Protein AF-A0A7J8PNV1-F1 (afdb_monomer)

Radius of gyration: 18.22 Å; Cα contacts (8 Å, |Δi|>4): 385; chains: 1; bounding box: 38×40×56 Å

Nearest PDB structures (foldseek):
  8ben-assembly4_D  TM=5.265E-01  e=6.491E-04  Mus musculus
  8fo9-assembly1_E  TM=7.039E-01  e=1.426E-02  Homo sapiens
  4fcg-assembly1_A  TM=4.881E-01  e=1.005E-02  Xanthomonas euvesicatoria pv. vesicatoria str. 85-10
  5zsu-assembly1_F  TM=4.338E-01  e=3.042E-02  Homo sapiens
  5hz0-assembly1_B  TM=3.633E-01  e=7.960E-03  Arabidopsis thaliana

pLDDT: mean 75.68, std 13.4, range [32.94, 93.12]

Secondary structure (DSSP, 8-state):
--TTEEHHHHHHHHHHTTTTTT--SHHHHHHHHHHHHHHHHHTTSEEE-SSTTEEEE-HHHHHHHHHHHHHHH-EEE-SSS-HHHHHH-HHHHHH-SEEE-TT--GGGTT-GGGTTGGG----EEE-TT---SEE-GGGGG-TT--EEE-TT-TT--EE-TTTTTT-TT--EEEETTT---TT---TT-TT----S--HHHHTT-TT--EEEES--S--

Organism: Gossypium raimondii (NCBI:txid29730)

Solvent-accessible surface area (backbone atoms only — not comparable to full-atom values): 11995 Å² total; per-residue (Å²): 133,65,84,56,37,51,57,68,61,59,59,68,49,25,72,84,70,59,54,67,79,91,54,92,43,71,67,58,47,50,53,51,50,54,50,50,54,49,55,34,35,76,67,67,55,28,42,82,28,98,46,91,63,21,28,29,64,47,70,73,48,48,52,51,52,47,57,53,37,37,75,76,55,31,44,45,67,60,75,90,56,63,64,59,64,62,69,67,36,64,71,60,37,46,58,18,36,34,43,37,44,55,68,34,77,58,85,68,71,70,45,80,91,58,73,62,50,66,65,33,46,34,29,32,42,33,35,31,47,12,67,33,44,60,55,61,67,63,62,29,43,30,58,52,23,28,34,42,33,38,31,46,12,67,53,36,69,35,40,48,58,61,30,71,37,46,25,58,45,25,30,35,42,35,29,35,60,17,61,84,54,60,72,35,61,63,90,89,50,101,75,64,63,66,56,19,30,50,75,71,38,56,70,64,28,82,48,52,77,44,80,43,66,38,86,71,90,79,122

InterPro domains:
  IPR001611 Leucine-rich repeat [PF13855] (121-177)
  IPR032675 Leucine-rich repeat domain superfamily [G3DSA:3.80.10.10] (51-219)
  IPR050905 Plant disease resistance NBS-LRR [PTHR33463] (10-213)

Sequence (219 aa):
MGHNAATEDLLKYRRCLGLFRGLDTIEKVRRRVLTLVSELKDSSLLLSGSCPERFDMHDVVCEVAIAITFRDRGWLASGKEDVSEVWSDKDRMRTCSLVSLQNTKVSELLDERYSDVRRVNLEILDLRKSTIRVLPKEIGQLRRLKLLDLSGCFNLKVISPNVLSSLSRLEELYLYGCFNRWDWEVEGSENNPRSNASLVELKNLSRLTTLELSNCHKL

Foldseek 3Di:
DDAFDFLVVVLQCCVLVVNPPPDPDSVVVSVVSLVVQVVCVVVVQWAQHPDSRTIHGDPVSVVVVQVVCCVPQLEAEDPPDDLLVCLPPLVSQLRYAEYADEQEACVRNPDVVSVVLLNGQYQEYHHELYCDQEDDLSLLSNQNHAYDAHANNQNHEAYAECSVLSNLNHAEYHAANRDDCAQPWDPPDPVTDRGHYHPVSVVSNPNHDYYHHHPPVDD

Mean predicted aligned error: 10.08 Å

Structure (mmCIF, N/CA/C/O backbone):
data_AF-A0A7J8PNV1-F1
#
_entry.id   AF-A0A7J8PNV1-F1
#
loop_
_atom_site.group_PDB
_atom_site.id
_atom_site.type_symbol
_atom_site.label_atom_id
_atom_site.label_alt_id
_atom_site.label_comp_id
_atom_site.label_asym_id
_atom_site.label_entity_id
_atom_site.label_seq_id
_atom_site.pdbx_PDB_ins_code
_atom_site.Cartn_x
_atom_site.Cartn_y
_atom_site.Cartn_z
_atom_site.occupancy
_atom_site.B_iso_or_equiv
_atom_site.auth_seq_id
_atom_site.auth_comp_id
_atom_site.auth_asym_id
_atom_site.auth_atom_id
_atom_site.pdbx_PDB_model_num
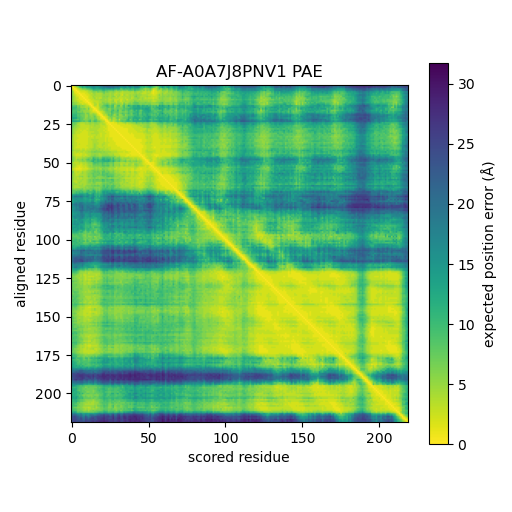ATOM 1 N N . MET A 1 1 ? 10.071 4.039 -7.369 1.00 55.47 1 MET A N 1
ATOM 2 C CA . MET A 1 1 ? 10.469 2.699 -6.879 1.00 55.47 1 MET A CA 1
ATOM 3 C C . MET A 1 1 ? 11.830 2.847 -6.234 1.00 55.47 1 MET A C 1
ATOM 5 O O . MET A 1 1 ? 12.671 3.503 -6.826 1.00 55.47 1 MET A O 1
ATOM 9 N N . GLY A 1 2 ? 12.022 2.340 -5.016 1.00 57.53 2 GLY A N 1
ATOM 10 C CA . GLY A 1 2 ? 13.335 2.376 -4.363 1.00 57.53 2 GLY A CA 1
ATOM 11 C C . GLY A 1 2 ? 14.336 1.392 -4.973 1.00 57.53 2 GLY A C 1
ATOM 12 O O . GLY A 1 2 ? 13.960 0.551 -5.790 1.00 57.53 2 GLY A O 1
ATOM 13 N N . HIS A 1 3 ? 15.589 1.475 -4.518 1.00 64.88 3 HIS A N 1
ATOM 14 C CA . HIS A 1 3 ? 16.615 0.505 -4.883 1.00 64.88 3 HIS A CA 1
ATOM 15 C C . HIS A 1 3 ? 16.203 -0.930 -4.517 1.00 64.88 3 HIS A C 1
ATOM 17 O O . HIS A 1 3 ? 15.612 -1.166 -3.455 1.00 64.88 3 HIS A O 1
ATOM 23 N N . ASN A 1 4 ? 16.565 -1.885 -5.371 1.00 70.88 4 ASN A N 1
ATOM 24 C CA . ASN A 1 4 ? 16.362 -3.320 -5.200 1.00 70.88 4 ASN A CA 1
ATOM 25 C C . ASN A 1 4 ? 14.873 -3.731 -5.095 1.00 70.88 4 ASN A C 1
ATOM 27 O O . ASN A 1 4 ? 14.469 -4.502 -4.208 1.00 70.88 4 ASN A O 1
ATOM 31 N N . ALA A 1 5 ? 14.045 -3.184 -5.990 1.00 76.94 5 ALA A N 1
ATOM 32 C CA . ALA A 1 5 ? 12.608 -3.435 -6.066 1.00 76.94 5 ALA A CA 1
ATOM 33 C C . ALA A 1 5 ? 12.311 -4.902 -6.410 1.00 76.94 5 ALA A C 1
ATOM 35 O O . ALA A 1 5 ? 12.989 -5.507 -7.238 1.00 76.94 5 ALA A O 1
ATOM 36 N N . ALA A 1 6 ? 11.292 -5.485 -5.772 1.00 79.62 6 ALA A N 1
ATOM 37 C CA . ALA A 1 6 ? 10.873 -6.854 -6.052 1.00 79.62 6 ALA A CA 1
ATOM 38 C C . ALA A 1 6 ? 9.890 -6.893 -7.225 1.00 79.62 6 ALA A C 1
ATOM 40 O O . ALA A 1 6 ? 8.947 -6.107 -7.282 1.00 79.62 6 ALA A O 1
ATOM 41 N N . THR A 1 7 ? 10.051 -7.864 -8.120 1.00 78.69 7 THR A N 1
ATOM 42 C CA . THR A 1 7 ? 9.132 -8.072 -9.249 1.00 78.69 7 THR A CA 1
ATOM 43 C C . THR A 1 7 ? 7.703 -8.346 -8.778 1.00 78.69 7 THR A C 1
ATOM 45 O O . THR A 1 7 ? 6.749 -7.868 -9.385 1.00 78.69 7 THR A O 1
ATOM 48 N N . GLU A 1 8 ? 7.537 -9.025 -7.641 1.00 75.94 8 GLU A N 1
ATOM 49 C CA . GLU A 1 8 ? 6.222 -9.250 -7.027 1.00 75.94 8 GLU A CA 1
ATOM 50 C C . GLU A 1 8 ? 5.538 -7.944 -6.580 1.00 75.94 8 GLU A C 1
ATOM 52 O O . GLU A 1 8 ? 4.311 -7.873 -6.593 1.00 75.94 8 GLU A O 1
ATOM 57 N N . ASP A 1 9 ? 6.278 -6.869 -6.273 1.00 75.44 9 ASP A N 1
ATOM 58 C CA . ASP A 1 9 ? 5.648 -5.580 -5.957 1.00 75.44 9 ASP A CA 1
ATOM 59 C C . ASP A 1 9 ? 4.901 -5.004 -7.168 1.00 75.44 9 ASP A C 1
ATOM 61 O O . ASP A 1 9 ? 3.899 -4.313 -6.996 1.00 75.44 9 ASP A O 1
ATOM 65 N N . LEU A 1 10 ? 5.328 -5.320 -8.398 1.00 77.25 10 LEU A N 1
ATOM 66 C CA . LEU A 1 10 ? 4.616 -4.919 -9.617 1.00 77.25 10 LEU A CA 1
ATOM 67 C C . LEU A 1 10 ? 3.240 -5.584 -9.721 1.00 77.25 10 LEU A C 1
ATOM 69 O O . LEU A 1 10 ? 2.321 -5.017 -10.318 1.00 77.25 10 LEU A O 1
ATOM 73 N N . LEU A 1 11 ? 3.071 -6.767 -9.121 1.00 75.75 11 LEU A N 1
ATOM 74 C CA . LEU A 1 11 ? 1.798 -7.482 -9.126 1.00 75.75 11 LEU A CA 1
ATOM 75 C C . LEU A 1 11 ? 0.757 -6.823 -8.225 1.00 75.75 11 LEU A C 1
ATOM 77 O O . LEU A 1 11 ? -0.427 -6.945 -8.527 1.00 75.75 11 LEU A O 1
ATOM 81 N N . LYS A 1 12 ? 1.168 -6.085 -7.189 1.00 74.75 12 LYS A N 1
ATOM 82 C CA . LYS A 1 12 ? 0.250 -5.338 -6.311 1.00 74.75 12 LYS A CA 1
ATOM 83 C C . LYS A 1 12 ? -0.529 -4.286 -7.097 1.00 74.75 12 LYS A C 1
ATOM 85 O O . LYS A 1 12 ? -1.741 -4.162 -7.010 1.00 74.75 12 LYS A O 1
ATOM 90 N N . TYR A 1 13 ? 0.151 -3.570 -7.986 1.00 70.12 13 TYR A N 1
ATOM 91 C CA . TYR A 1 13 ? -0.492 -2.497 -8.746 1.00 70.12 13 TYR A CA 1
ATOM 92 C C . TYR A 1 13 ? -1.299 -2.992 -9.949 1.00 70.12 13 TYR A C 1
ATOM 94 O O . TYR A 1 13 ? -2.014 -2.198 -10.563 1.00 70.12 13 TYR A O 1
ATOM 102 N N . ARG A 1 14 ? -1.223 -4.286 -10.300 1.00 70.00 14 ARG A N 1
ATOM 103 C CA . ARG A 1 14 ? -1.810 -4.835 -11.536 1.00 70.00 14 ARG A CA 1
ATOM 104 C C . ARG A 1 14 ? -3.297 -4.508 -11.677 1.00 70.00 14 ARG A C 1
ATOM 106 O O . ARG A 1 14 ? -3.742 -4.074 -12.736 1.00 70.00 14 ARG A O 1
ATOM 113 N N . ARG A 1 15 ? -4.057 -4.705 -10.595 1.00 66.44 15 ARG A N 1
ATOM 114 C CA . ARG A 1 15 ? -5.520 -4.656 -10.595 1.00 66.44 15 ARG A CA 1
ATOM 115 C C . ARG A 1 15 ? -5.986 -3.211 -10.555 1.00 66.44 15 ARG A C 1
ATOM 117 O O . ARG A 1 15 ? -6.802 -2.809 -11.380 1.00 66.44 15 ARG A O 1
ATOM 124 N N . CYS A 1 16 ? -5.393 -2.421 -9.664 1.00 61.84 16 CYS A N 1
ATOM 125 C CA . CYS A 1 16 ? -5.728 -1.013 -9.508 1.00 61.84 16 CYS A CA 1
ATOM 126 C C . CYS A 1 16 ? -5.313 -0.163 -10.724 1.00 61.84 16 CYS A C 1
ATOM 128 O O . CYS A 1 16 ? -6.051 0.740 -11.101 1.00 61.84 16 CYS A O 1
ATOM 130 N N . LEU A 1 17 ? -4.204 -0.486 -11.404 1.00 65.81 17 LEU A N 1
ATOM 131 C CA . LEU A 1 17 ? -3.773 0.212 -12.628 1.00 65.81 17 LEU A CA 1
ATOM 132 C C . LEU A 1 17 ? -4.403 -0.337 -13.922 1.00 65.81 17 LEU A C 1
ATOM 134 O O . LEU A 1 17 ? -4.140 0.193 -15.010 1.00 65.81 17 LEU A O 1
ATOM 138 N N . GLY A 1 18 ? -5.205 -1.406 -13.828 1.00 65.62 18 GLY A N 1
ATOM 139 C CA . GLY A 1 18 ? -5.793 -2.088 -14.983 1.00 65.62 18 GLY A CA 1
ATOM 140 C C . GLY A 1 18 ? -4.748 -2.650 -15.952 1.00 65.62 18 GLY A C 1
ATOM 141 O O . GLY A 1 18 ? -5.018 -2.763 -17.151 1.00 65.62 18 GLY A O 1
ATOM 142 N N . LEU A 1 19 ? -3.549 -2.949 -15.449 1.00 64.00 19 LEU A N 1
ATOM 143 C CA . LEU A 1 19 ? -2.474 -3.555 -16.222 1.00 64.00 19 LEU A CA 1
ATOM 144 C C . LEU A 1 19 ? -2.839 -5.024 -16.471 1.00 64.00 19 LEU A C 1
ATOM 146 O O . LEU A 1 19 ? -3.356 -5.700 -15.584 1.00 64.00 19 LEU A O 1
ATOM 150 N N . PHE A 1 20 ? -2.561 -5.520 -17.678 1.00 67.69 20 PHE A N 1
ATOM 151 C CA . PHE A 1 20 ? -2.811 -6.913 -18.082 1.00 67.69 20 PHE A CA 1
ATOM 152 C C . PHE A 1 20 ? -4.288 -7.311 -18.275 1.00 67.69 20 PHE A C 1
ATOM 154 O O . PHE A 1 20 ? -4.708 -8.402 -17.882 1.00 67.69 20 PHE A O 1
ATOM 161 N N . ARG A 1 21 ? -5.085 -6.458 -18.940 1.00 67.12 21 ARG A N 1
ATOM 162 C CA . ARG A 1 21 ? -6.435 -6.840 -19.403 1.00 67.12 21 ARG A CA 1
ATOM 163 C C . ARG A 1 21 ? -6.378 -8.134 -20.229 1.00 67.12 21 ARG A C 1
ATOM 165 O O . ARG A 1 21 ? -5.553 -8.254 -21.129 1.00 67.12 21 ARG A O 1
ATOM 172 N N . GLY A 1 22 ? -7.268 -9.081 -19.931 1.00 67.56 22 GLY A N 1
ATOM 173 C CA . GLY A 1 22 ? -7.359 -10.370 -20.630 1.00 67.56 22 GLY A CA 1
ATOM 174 C C . GLY A 1 22 ? -6.540 -11.512 -20.015 1.00 67.56 22 GLY A C 1
ATOM 175 O O . GLY A 1 22 ? -6.651 -12.641 -20.483 1.00 67.56 22 GLY A O 1
ATOM 176 N N . LEU A 1 23 ? -5.761 -11.263 -18.954 1.00 73.81 23 LEU A N 1
ATOM 177 C CA . LEU A 1 23 ? -5.146 -12.331 -18.160 1.00 73.81 23 LEU A CA 1
ATOM 178 C C . LEU A 1 23 ? -6.063 -12.689 -16.980 1.00 73.81 23 LEU A C 1
ATOM 180 O O . LEU A 1 23 ? -6.213 -11.927 -16.031 1.00 73.81 23 LEU A O 1
ATOM 184 N N . ASP A 1 24 ? -6.685 -13.860 -17.066 1.00 69.94 24 ASP A N 1
ATOM 185 C CA . ASP A 1 24 ? -7.690 -14.385 -16.127 1.00 69.94 24 ASP A CA 1
ATOM 186 C C . ASP A 1 24 ? -7.115 -14.928 -14.805 1.00 69.94 24 ASP A C 1
ATOM 188 O O . ASP A 1 24 ? -7.834 -15.066 -13.819 1.00 69.94 24 ASP A O 1
ATOM 192 N N . THR A 1 25 ? -5.819 -15.237 -14.764 1.00 79.88 25 THR A N 1
ATOM 193 C CA . THR A 1 25 ? -5.166 -15.927 -13.643 1.00 79.88 25 THR A CA 1
ATOM 194 C C . THR A 1 25 ? -3.931 -15.175 -13.171 1.00 79.88 25 THR A C 1
ATOM 196 O O . THR A 1 25 ? -3.192 -14.579 -13.959 1.00 79.88 25 THR A O 1
ATOM 199 N N . ILE A 1 26 ? -3.665 -15.232 -11.861 1.00 75.69 26 ILE A N 1
ATOM 200 C CA . ILE A 1 26 ? -2.484 -14.586 -11.276 1.00 75.69 26 ILE A CA 1
ATOM 201 C C . ILE A 1 26 ? -1.175 -15.119 -11.848 1.00 75.69 26 ILE A C 1
ATOM 203 O O . ILE A 1 26 ? -0.256 -14.341 -12.071 1.00 75.69 26 ILE A O 1
ATOM 207 N N . GLU A 1 27 ? -1.130 -16.404 -12.184 1.00 81.31 27 GLU A N 1
ATOM 208 C CA . GLU A 1 27 ? 0.065 -17.035 -12.732 1.00 81.31 27 GLU A CA 1
ATOM 209 C C . GLU A 1 27 ? 0.399 -16.532 -14.143 1.00 81.31 27 GLU A C 1
ATOM 211 O O . GLU A 1 27 ? 1.559 -16.274 -14.461 1.00 81.31 27 GLU A O 1
ATOM 216 N N . LYS A 1 28 ? -0.618 -16.292 -14.984 1.00 82.44 28 LYS A N 1
ATOM 217 C CA . LYS A 1 28 ? -0.406 -15.657 -16.293 1.00 82.44 28 LYS A CA 1
ATOM 218 C C . LYS A 1 28 ? 0.115 -14.228 -16.138 1.00 82.44 28 LYS A C 1
ATOM 220 O O . LYS A 1 28 ? 1.026 -13.842 -16.868 1.00 82.44 28 LYS A O 1
ATOM 225 N N . VAL A 1 29 ? -0.430 -13.461 -15.189 1.00 82.06 29 VAL A N 1
ATOM 226 C CA . VAL A 1 29 ? 0.047 -12.094 -14.919 1.00 82.06 29 VAL A CA 1
ATOM 227 C C . VAL A 1 29 ? 1.488 -12.108 -14.418 1.00 82.06 29 VAL A C 1
ATOM 229 O O . VAL A 1 29 ? 2.311 -11.369 -14.950 1.00 82.06 29 VAL A O 1
ATOM 232 N N . ARG A 1 30 ? 1.815 -12.985 -13.462 1.00 84.62 30 ARG A N 1
ATOM 233 C CA . ARG A 1 30 ? 3.175 -13.154 -12.935 1.00 84.62 30 ARG A CA 1
ATOM 234 C C . ARG A 1 30 ? 4.169 -13.456 -14.045 1.00 84.62 30 ARG A C 1
ATOM 236 O O . ARG A 1 30 ? 5.165 -12.753 -14.172 1.00 84.62 30 ARG A O 1
ATOM 243 N N . ARG A 1 31 ? 3.864 -14.438 -14.898 1.00 85.44 31 ARG A N 1
ATOM 244 C CA . ARG A 1 31 ? 4.723 -14.787 -16.035 1.00 85.44 31 ARG A CA 1
ATOM 245 C C . ARG A 1 31 ? 4.937 -13.597 -16.963 1.00 85.44 31 ARG A C 1
ATOM 247 O O . ARG A 1 31 ? 6.070 -13.320 -17.330 1.00 85.44 31 ARG A O 1
ATOM 254 N N . ARG A 1 32 ? 3.871 -12.859 -17.297 1.00 86.94 32 ARG A N 1
ATOM 255 C CA . ARG A 1 32 ? 3.980 -11.680 -18.167 1.00 86.94 32 ARG A CA 1
ATOM 256 C C . ARG A 1 32 ? 4.831 -10.578 -17.540 1.00 86.94 32 ARG A C 1
ATOM 258 O O . ARG A 1 32 ? 5.636 -9.982 -18.247 1.00 86.94 32 ARG A O 1
ATOM 265 N N . VAL A 1 33 ? 4.669 -10.316 -16.245 1.00 86.88 33 VAL A N 1
ATOM 266 C CA . VAL A 1 33 ? 5.488 -9.339 -15.514 1.00 86.88 33 VAL A CA 1
ATOM 267 C C . VAL A 1 33 ? 6.957 -9.758 -15.506 1.00 86.88 33 VAL A C 1
ATOM 269 O O . VAL A 1 33 ? 7.806 -8.936 -15.830 1.00 86.88 33 VAL A O 1
ATOM 272 N N . LEU A 1 34 ? 7.261 -11.025 -15.207 1.00 86.75 34 LEU A N 1
ATOM 273 C CA . LEU A 1 34 ? 8.634 -11.544 -15.229 1.00 86.75 34 LEU A CA 1
ATOM 274 C C . LEU A 1 34 ? 9.274 -11.399 -16.614 1.00 86.75 34 LEU A C 1
ATOM 276 O O . LEU A 1 34 ? 10.406 -10.934 -16.716 1.00 86.75 34 LEU A O 1
ATOM 280 N N . THR A 1 35 ? 8.534 -11.726 -17.679 1.00 89.12 35 THR A N 1
ATOM 281 C CA . THR A 1 35 ? 8.994 -11.527 -19.059 1.00 89.12 35 THR A CA 1
ATOM 282 C C . THR A 1 35 ? 9.294 -10.056 -19.343 1.00 89.12 35 THR A C 1
ATOM 284 O O . THR A 1 35 ? 10.377 -9.755 -19.825 1.00 89.12 35 THR A O 1
ATOM 287 N N . LEU A 1 36 ? 8.392 -9.134 -18.989 1.00 88.69 36 LEU A N 1
ATOM 288 C CA . LEU A 1 36 ? 8.608 -7.697 -19.201 1.00 88.69 36 LEU A CA 1
ATOM 289 C C . LEU A 1 36 ? 9.816 -7.168 -18.419 1.00 88.69 36 LEU A C 1
ATOM 291 O O . LEU A 1 36 ? 10.579 -6.366 -18.944 1.00 88.69 36 LEU A O 1
ATOM 295 N N . VAL A 1 37 ? 10.016 -7.615 -17.176 1.00 88.31 37 VAL A N 1
ATOM 296 C CA . VAL A 1 37 ? 11.202 -7.238 -16.394 1.00 88.31 37 VAL A CA 1
ATOM 297 C C . VAL A 1 37 ? 12.476 -7.747 -17.069 1.00 88.31 37 VAL A C 1
ATOM 299 O O . VAL A 1 37 ? 13.451 -7.004 -17.120 1.00 88.31 37 VAL A O 1
ATOM 302 N N . SER A 1 38 ? 12.470 -8.966 -17.618 1.00 88.31 38 SER A N 1
ATOM 303 C CA . SER A 1 38 ? 13.603 -9.489 -18.394 1.00 88.31 38 SER A CA 1
ATOM 304 C C . SER A 1 38 ? 13.863 -8.654 -19.647 1.00 88.31 38 SER A C 1
ATOM 306 O O . SER A 1 38 ? 14.979 -8.193 -19.835 1.00 88.31 38 SER A O 1
ATOM 308 N N . GLU A 1 39 ? 12.831 -8.371 -20.447 1.00 91.69 39 GLU A N 1
ATOM 309 C CA . GLU A 1 39 ? 12.946 -7.555 -21.666 1.00 91.69 39 GLU A CA 1
ATOM 310 C C . GLU A 1 39 ? 13.502 -6.150 -21.364 1.00 91.69 39 GLU A C 1
ATOM 312 O O . GLU A 1 39 ? 14.341 -5.627 -22.099 1.00 91.69 39 GLU A O 1
ATOM 317 N N . LEU A 1 40 ? 13.073 -5.535 -20.255 1.00 90.44 40 LEU A N 1
ATOM 318 C CA . LEU A 1 40 ? 13.575 -4.234 -19.811 1.00 90.44 40 LEU A CA 1
ATOM 319 C C . LEU A 1 40 ? 15.024 -4.297 -19.298 1.00 90.44 40 LEU A C 1
ATOM 321 O O . LEU A 1 40 ? 15.767 -3.333 -19.491 1.00 90.44 40 LEU A O 1
ATOM 325 N N . LYS A 1 41 ? 15.432 -5.407 -18.665 1.00 90.19 41 LYS A N 1
ATOM 326 C CA . LYS A 1 41 ? 16.833 -5.662 -18.283 1.00 90.19 41 LYS A CA 1
ATOM 327 C C . LYS A 1 41 ? 17.712 -5.838 -19.523 1.00 90.19 41 LYS A C 1
ATOM 329 O O . LYS A 1 41 ? 18.745 -5.184 -19.625 1.00 90.19 41 LYS A O 1
ATOM 334 N N . ASP A 1 42 ? 17.263 -6.631 -20.494 1.00 91.81 42 ASP A N 1
ATOM 335 C CA . ASP A 1 42 ? 17.966 -6.858 -21.765 1.00 91.81 42 ASP A CA 1
ATOM 336 C C . ASP A 1 42 ? 18.092 -5.558 -22.578 1.00 91.81 42 ASP A C 1
ATOM 338 O O . ASP A 1 42 ? 19.098 -5.315 -23.243 1.00 91.81 42 ASP A O 1
ATOM 342 N N . SER A 1 43 ? 17.104 -4.667 -22.452 1.00 91.88 43 SER A N 1
ATOM 343 C CA . SER A 1 43 ? 17.112 -3.324 -23.049 1.00 91.88 43 SER A CA 1
ATOM 344 C C . SER A 1 43 ? 17.933 -2.293 -22.259 1.00 91.88 43 SER A C 1
ATOM 346 O O . SER A 1 43 ? 17.921 -1.115 -22.609 1.00 91.88 43 SER A O 1
ATOM 348 N N . SER A 1 44 ? 18.620 -2.692 -21.180 1.00 88.88 44 SER A N 1
ATOM 349 C CA . SER A 1 44 ? 19.384 -1.807 -20.279 1.00 88.88 44 SER A CA 1
ATOM 350 C C . SER A 1 44 ? 18.568 -0.671 -19.634 1.00 88.88 44 SER A C 1
ATOM 352 O O . SER A 1 44 ? 19.126 0.319 -19.164 1.00 88.88 44 SER A O 1
ATOM 354 N N . LEU A 1 45 ? 17.238 -0.800 -19.592 1.00 88.44 45 LEU A N 1
ATOM 355 C CA . LEU A 1 45 ? 16.352 0.147 -18.905 1.00 88.44 45 LEU A CA 1
ATOM 356 C C . LEU A 1 45 ? 16.224 -0.189 -17.415 1.00 88.44 45 LEU A C 1
ATOM 358 O O . LEU A 1 45 ? 16.005 0.696 -16.588 1.00 88.44 45 LEU A O 1
ATOM 362 N N . LEU A 1 46 ? 16.384 -1.468 -17.072 1.00 89.12 46 LEU A N 1
ATOM 363 C CA . LEU A 1 46 ? 16.484 -1.949 -15.701 1.00 89.12 46 LEU A CA 1
ATOM 364 C C . LEU A 1 46 ? 17.846 -2.595 -15.458 1.00 89.12 46 LEU A C 1
ATOM 366 O O . LEU A 1 46 ? 18.423 -3.246 -16.323 1.00 89.12 46 LEU A O 1
ATOM 370 N N . LEU A 1 47 ? 18.316 -2.462 -14.229 1.00 86.56 47 LEU A N 1
ATOM 371 C CA . LEU A 1 47 ? 19.484 -3.138 -13.698 1.00 86.56 47 LEU A CA 1
ATOM 372 C C . LEU A 1 47 ? 19.066 -4.418 -12.975 1.00 86.56 47 LEU A C 1
ATOM 374 O O . LEU A 1 47 ? 17.972 -4.520 -12.410 1.00 86.56 47 LEU A O 1
ATOM 378 N N . SER A 1 48 ? 19.960 -5.403 -12.948 1.00 85.25 48 SER A N 1
ATOM 379 C CA . SER A 1 48 ? 19.776 -6.577 -12.094 1.00 85.25 48 SER A CA 1
ATOM 380 C C . SER A 1 48 ? 19.940 -6.190 -10.626 1.00 85.25 48 SER A C 1
ATOM 382 O O . SER A 1 48 ? 20.905 -5.520 -10.270 1.00 85.25 48 SER A O 1
ATOM 384 N N . GLY A 1 49 ? 18.990 -6.607 -9.785 1.00 82.25 49 GLY A N 1
ATOM 385 C CA . GLY A 1 49 ? 19.070 -6.411 -8.340 1.00 82.25 49 GLY A CA 1
ATOM 386 C C . GLY A 1 49 ? 19.926 -7.479 -7.660 1.00 82.25 49 GLY A C 1
ATOM 387 O O . GLY A 1 49 ? 20.611 -8.273 -8.304 1.00 82.25 49 GLY A O 1
ATOM 388 N N . SER A 1 50 ? 19.831 -7.551 -6.331 1.00 81.94 50 SER A N 1
ATOM 389 C CA . SER A 1 50 ? 20.614 -8.501 -5.524 1.00 81.94 50 SER A CA 1
ATOM 390 C C . SER A 1 50 ? 20.271 -9.979 -5.774 1.00 81.94 50 SER A C 1
ATOM 392 O O . SER A 1 50 ? 21.008 -10.860 -5.344 1.00 81.94 50 SER A O 1
ATOM 394 N N . CYS A 1 51 ? 19.125 -10.261 -6.397 1.00 79.50 51 CYS A N 1
ATOM 395 C CA . CYS A 1 51 ? 18.690 -11.593 -6.820 1.00 79.50 51 CYS A CA 1
ATOM 396 C C . CYS A 1 51 ? 17.853 -11.490 -8.114 1.00 79.50 51 CYS A C 1
ATOM 398 O O . CYS A 1 51 ? 17.423 -10.384 -8.463 1.00 79.50 51 CYS A O 1
ATOM 400 N N . PRO A 1 52 ? 17.605 -12.600 -8.836 1.00 75.81 52 PRO A N 1
ATOM 401 C CA . PRO A 1 52 ? 16.940 -12.581 -10.145 1.00 75.81 52 PRO A CA 1
ATOM 402 C C . PRO A 1 52 ? 15.560 -11.906 -10.149 1.00 75.81 52 PRO A C 1
ATOM 404 O O . PRO A 1 52 ? 15.213 -11.197 -11.096 1.00 75.81 52 PRO A O 1
ATOM 407 N N . GLU A 1 53 ? 14.801 -12.066 -9.065 1.00 80.50 53 GLU A N 1
ATOM 408 C CA . GLU A 1 53 ? 13.457 -11.512 -8.877 1.00 80.50 53 GLU A CA 1
ATOM 409 C C . GLU A 1 53 ? 13.467 -10.019 -8.532 1.00 80.50 53 GLU A C 1
ATOM 411 O O . GLU A 1 53 ? 12.402 -9.408 -8.397 1.00 80.50 53 GLU A O 1
ATOM 416 N N . ARG A 1 54 ? 14.647 -9.417 -8.372 1.00 83.06 54 ARG A N 1
ATOM 417 C CA . ARG A 1 54 ? 14.815 -8.007 -8.041 1.00 83.06 54 ARG A CA 1
ATOM 418 C C . ARG A 1 54 ? 15.469 -7.233 -9.171 1.00 83.06 54 ARG A C 1
ATOM 420 O O . ARG A 1 54 ? 16.186 -7.779 -10.019 1.00 83.06 54 ARG A O 1
ATOM 427 N N . PHE A 1 55 ? 15.188 -5.941 -9.192 1.00 86.69 55 PHE A N 1
ATOM 428 C CA . PHE A 1 55 ? 15.738 -5.025 -10.172 1.00 86.69 55 PHE A CA 1
ATOM 429 C C . PHE A 1 55 ? 15.938 -3.635 -9.579 1.00 86.69 55 PHE A C 1
ATOM 431 O O . PHE A 1 55 ? 15.299 -3.246 -8.600 1.00 86.69 55 PHE A O 1
ATOM 438 N N . ASP A 1 56 ? 16.825 -2.896 -10.220 1.00 84.88 56 ASP A N 1
ATOM 439 C CA . ASP A 1 56 ? 17.034 -1.475 -10.009 1.00 84.88 56 ASP A CA 1
ATOM 440 C C . ASP A 1 56 ? 16.641 -0.729 -11.286 1.00 84.88 56 ASP A C 1
ATOM 442 O O . ASP A 1 56 ? 16.615 -1.301 -12.374 1.00 84.88 56 ASP A O 1
ATOM 446 N N . MET A 1 57 ? 16.310 0.548 -11.167 1.00 84.25 57 MET A N 1
ATOM 447 C CA . MET A 1 57 ? 16.119 1.426 -12.317 1.00 84.25 57 MET A CA 1
ATOM 448 C C . MET A 1 57 ? 17.140 2.550 -12.194 1.00 84.25 57 MET A C 1
ATOM 450 O O . MET A 1 57 ? 17.333 3.091 -11.106 1.00 84.25 57 MET A O 1
ATOM 454 N N . HIS A 1 58 ? 17.827 2.865 -13.289 1.00 79.50 58 HIS A N 1
ATOM 455 C CA . HIS A 1 58 ? 18.754 3.993 -13.310 1.00 79.50 58 HIS A CA 1
ATOM 456 C C . HIS A 1 58 ? 18.008 5.293 -13.005 1.00 79.50 58 HIS A C 1
ATOM 458 O O . HIS A 1 58 ? 16.898 5.472 -13.500 1.00 79.50 58 HIS A O 1
ATOM 464 N N . ASP A 1 59 ? 18.641 6.228 -12.293 1.00 76.75 59 ASP A N 1
ATOM 465 C CA . ASP A 1 59 ? 18.053 7.539 -11.981 1.00 76.75 59 ASP A CA 1
ATOM 466 C C . ASP A 1 59 ? 17.484 8.225 -13.234 1.00 76.75 59 ASP A C 1
ATOM 468 O O . ASP A 1 59 ? 16.334 8.649 -13.244 1.00 76.75 59 ASP A O 1
ATOM 472 N N . VAL A 1 60 ? 18.228 8.228 -14.345 1.00 80.00 60 VAL A N 1
ATOM 473 C CA . VAL A 1 60 ? 17.760 8.801 -15.622 1.00 80.00 60 VAL A CA 1
ATOM 474 C C . VAL A 1 60 ? 16.533 8.085 -16.197 1.00 80.00 60 VAL A C 1
ATOM 476 O O . VAL A 1 60 ? 15.654 8.733 -16.759 1.00 80.00 60 VAL A O 1
ATOM 479 N N . VAL A 1 61 ? 16.437 6.761 -16.046 1.00 81.12 61 VAL A N 1
ATOM 480 C CA . VAL A 1 61 ? 15.275 5.988 -16.509 1.00 81.12 61 VAL A CA 1
ATOM 481 C C . VAL A 1 61 ? 14.079 6.223 -15.582 1.00 81.1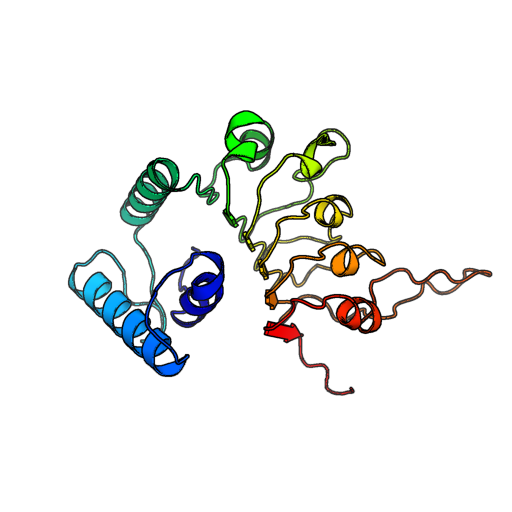2 61 VAL A C 1
ATOM 483 O O . VAL A 1 61 ? 12.957 6.354 -16.069 1.00 81.12 61 VAL A O 1
ATOM 486 N N . CYS A 1 62 ? 14.314 6.355 -14.271 1.00 73.00 62 CYS A N 1
ATOM 487 C CA . CYS A 1 62 ? 13.305 6.749 -13.287 1.00 73.00 62 CYS A CA 1
ATOM 488 C C . CYS A 1 62 ? 12.682 8.100 -13.644 1.00 73.00 62 CYS A C 1
ATOM 490 O O . CYS A 1 62 ? 11.460 8.190 -13.741 1.00 73.00 62 CYS A O 1
ATOM 492 N N . GLU A 1 63 ? 13.504 9.122 -13.892 1.00 68.94 63 GLU A N 1
ATOM 493 C CA . GLU A 1 63 ? 13.033 10.468 -14.241 1.00 68.94 63 GLU A CA 1
ATOM 494 C C . GLU A 1 63 ? 12.196 10.461 -15.527 1.00 68.94 63 GLU A C 1
ATOM 496 O O . GLU A 1 63 ? 11.101 11.024 -15.580 1.00 68.94 63 GLU A O 1
ATOM 501 N N . VAL A 1 64 ? 12.656 9.747 -16.559 1.00 78.12 64 VAL A N 1
ATOM 502 C CA . VAL A 1 64 ? 11.914 9.624 -17.821 1.00 78.12 64 VAL A CA 1
ATOM 503 C C . VAL A 1 64 ? 10.589 8.875 -17.621 1.00 78.12 64 VAL A C 1
ATOM 505 O O . VAL A 1 64 ? 9.56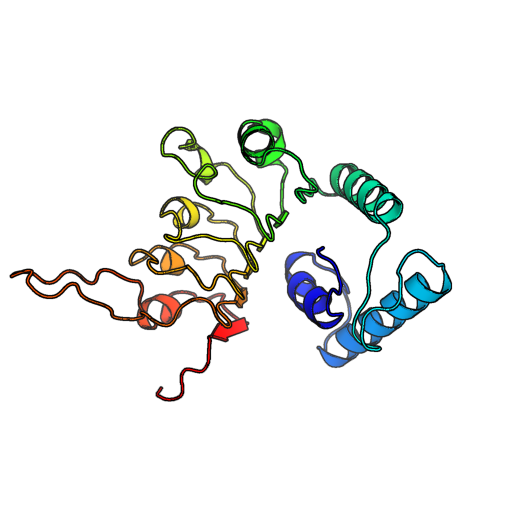0 9.304 -18.145 1.00 78.12 64 VAL A O 1
ATOM 508 N N . ALA A 1 65 ? 10.565 7.794 -16.836 1.00 74.00 65 ALA A N 1
ATOM 509 C CA . ALA A 1 65 ? 9.338 7.057 -16.538 1.00 74.00 65 ALA A CA 1
ATOM 510 C C . ALA A 1 65 ? 8.327 7.904 -15.741 1.00 74.00 65 ALA A C 1
ATOM 512 O O . ALA A 1 65 ? 7.128 7.877 -16.038 1.00 74.00 65 ALA A O 1
ATOM 513 N N . ILE A 1 66 ? 8.794 8.695 -14.769 1.00 66.00 66 ILE A N 1
ATOM 514 C CA . ILE A 1 66 ? 7.962 9.654 -14.028 1.00 66.00 66 ILE A CA 1
ATOM 515 C C . ILE A 1 66 ? 7.376 10.687 -14.996 1.00 66.00 66 ILE A C 1
ATOM 517 O O . ILE A 1 66 ? 6.162 10.880 -15.024 1.00 66.00 66 ILE A O 1
ATOM 521 N N . ALA A 1 67 ? 8.199 11.276 -15.866 1.00 65.50 67 ALA A N 1
ATOM 522 C CA . ALA A 1 67 ? 7.744 12.262 -16.843 1.00 65.50 67 ALA A CA 1
ATOM 523 C C . ALA A 1 67 ? 6.682 11.707 -17.814 1.00 65.50 67 ALA A C 1
ATOM 525 O O . ALA A 1 67 ? 5.701 12.391 -18.115 1.00 65.50 67 ALA A O 1
ATOM 526 N N . ILE A 1 68 ? 6.841 10.466 -18.288 1.00 70.19 68 ILE A N 1
ATOM 527 C CA . ILE A 1 68 ? 5.864 9.800 -19.170 1.00 70.19 68 ILE A CA 1
ATOM 528 C C . ILE A 1 68 ? 4.549 9.550 -18.422 1.00 70.19 68 ILE A C 1
ATOM 530 O O . ILE A 1 68 ? 3.466 9.875 -18.906 1.00 70.19 68 ILE A O 1
ATOM 534 N N . THR A 1 69 ? 4.633 8.998 -17.214 1.00 65.38 69 THR A N 1
ATOM 535 C CA . THR A 1 69 ? 3.449 8.631 -16.424 1.00 65.38 69 THR A CA 1
ATOM 536 C C . THR A 1 69 ? 2.668 9.847 -15.924 1.00 65.38 69 THR A C 1
ATOM 538 O O . THR A 1 69 ? 1.437 9.790 -15.828 1.00 65.38 69 THR A O 1
ATOM 541 N N . PHE A 1 70 ? 3.350 10.969 -15.683 1.00 60.81 70 PHE A N 1
ATOM 542 C CA . PHE A 1 70 ? 2.723 12.247 -15.363 1.00 60.81 70 PHE A CA 1
ATOM 543 C C . PHE A 1 70 ? 1.861 12.769 -16.523 1.00 60.81 70 PHE A C 1
ATOM 545 O O . PHE A 1 70 ? 0.731 13.199 -16.298 1.00 60.81 70 PHE A O 1
ATOM 552 N N . ARG A 1 71 ? 2.356 12.665 -17.765 1.00 61.69 71 ARG A N 1
ATOM 553 C CA . ARG A 1 71 ? 1.647 13.119 -18.975 1.00 61.69 71 ARG A CA 1
ATOM 554 C C . ARG A 1 71 ? 0.402 12.288 -19.290 1.00 61.69 71 ARG A C 1
ATOM 556 O O . ARG A 1 71 ? -0.622 12.860 -19.648 1.00 61.69 71 ARG A O 1
ATOM 563 N N . ASP A 1 72 ? 0.478 10.969 -19.122 1.00 59.03 72 ASP A N 1
ATOM 564 C CA . ASP A 1 72 ? -0.573 10.064 -19.606 1.00 59.03 72 ASP A CA 1
ATOM 565 C C . ASP A 1 72 ? -1.612 9.664 -18.547 1.00 59.03 72 ASP A C 1
ATOM 567 O O . ASP A 1 72 ? -2.722 9.258 -18.899 1.00 59.03 72 ASP A O 1
ATOM 571 N N . ARG A 1 73 ? -1.274 9.705 -17.247 1.00 55.62 73 ARG A N 1
ATOM 572 C CA . ARG A 1 73 ? -2.132 9.134 -16.184 1.00 55.62 73 ARG A CA 1
ATOM 573 C C . ARG A 1 73 ? -2.242 9.958 -14.899 1.00 55.62 73 ARG A C 1
ATOM 575 O O . ARG A 1 73 ? -2.908 9.502 -13.965 1.00 55.62 73 ARG A O 1
ATOM 582 N N . GLY A 1 74 ? -1.605 11.132 -14.830 1.00 57.06 74 GLY A N 1
ATOM 583 C CA . GLY A 1 74 ? -1.559 11.934 -13.603 1.00 57.06 74 GLY A CA 1
ATOM 584 C C . GLY A 1 74 ? -0.891 11.166 -12.460 1.00 57.06 74 GLY A C 1
ATOM 585 O O . GLY A 1 74 ? -1.433 11.063 -11.363 1.00 57.06 74 GLY A O 1
ATOM 586 N N . TRP A 1 75 ? 0.234 10.506 -12.733 1.00 61.00 75 TRP A N 1
ATOM 587 C CA . TRP A 1 75 ? 0.958 9.743 -11.717 1.00 61.00 75 TRP A CA 1
ATOM 588 C C . TRP A 1 75 ? 1.904 10.643 -10.929 1.00 61.00 75 TRP A C 1
ATOM 590 O O . TRP A 1 75 ? 2.679 11.380 -11.528 1.00 61.00 75 TRP A O 1
ATOM 600 N N . LEU A 1 76 ? 1.867 10.560 -9.596 1.00 57.12 76 LEU A N 1
ATOM 601 C CA . LEU A 1 76 ? 2.805 11.260 -8.719 1.00 57.12 76 LEU A CA 1
ATOM 602 C C . LEU A 1 76 ? 3.647 10.237 -7.954 1.00 57.12 76 LEU A C 1
ATOM 604 O O . LEU A 1 76 ? 3.167 9.543 -7.056 1.00 57.12 76 LEU A O 1
ATOM 608 N N . ALA A 1 77 ? 4.924 10.150 -8.301 1.00 53.81 77 ALA A N 1
ATOM 609 C CA . ALA A 1 77 ? 5.923 9.451 -7.509 1.00 53.81 77 ALA A CA 1
ATOM 610 C C . ALA A 1 77 ? 6.922 10.499 -7.018 1.00 53.81 77 ALA A C 1
ATOM 612 O O . ALA A 1 77 ? 7.534 11.176 -7.839 1.00 53.81 77 ALA A O 1
ATOM 613 N N . SER A 1 78 ? 7.075 10.656 -5.701 1.00 53.97 78 SER A N 1
ATOM 614 C CA . SER A 1 78 ? 8.105 11.559 -5.179 1.00 53.97 78 SER A CA 1
ATOM 615 C C . SER A 1 78 ? 9.471 10.898 -5.372 1.00 53.97 78 SER A C 1
ATOM 617 O O . SER A 1 78 ? 9.862 9.986 -4.640 1.00 53.97 78 SER A O 1
ATOM 619 N N . GLY A 1 79 ? 10.182 11.336 -6.408 1.00 46.50 79 GLY A N 1
ATOM 620 C CA . GLY A 1 79 ? 11.635 11.317 -6.444 1.00 46.50 79 GLY A CA 1
ATOM 621 C C . GLY A 1 79 ? 12.121 12.647 -5.881 1.00 46.50 79 GLY A C 1
ATOM 622 O O . GLY A 1 79 ? 12.077 13.645 -6.578 1.00 46.50 79 GLY A O 1
ATOM 623 N N . LYS A 1 80 ? 12.533 12.682 -4.608 1.00 44.00 80 LYS A N 1
ATOM 624 C CA . LYS A 1 80 ? 13.178 13.834 -3.931 1.00 44.00 80 LYS A CA 1
ATOM 625 C C . LYS A 1 80 ? 12.432 15.188 -3.900 1.00 44.00 80 LYS A C 1
ATOM 627 O O . LYS A 1 80 ? 12.931 16.082 -3.224 1.00 44.00 80 LYS A O 1
ATOM 632 N N . GLU A 1 81 ? 11.285 15.363 -4.553 1.00 49.09 81 GLU A N 1
ATOM 633 C CA . GLU A 1 81 ? 10.468 16.579 -4.432 1.00 49.09 81 GLU A CA 1
ATOM 634 C C . GLU A 1 81 ? 9.803 16.657 -3.056 1.00 49.09 81 GLU A C 1
ATOM 636 O O . GLU A 1 81 ? 9.320 15.642 -2.531 1.00 49.09 81 GLU A O 1
ATOM 641 N N . ASP A 1 82 ? 9.776 17.868 -2.488 1.00 53.94 82 ASP A N 1
ATOM 642 C CA . ASP A 1 82 ? 9.074 18.150 -1.244 1.00 53.94 82 ASP A CA 1
ATOM 643 C C . ASP A 1 82 ? 7.598 17.796 -1.429 1.00 53.94 82 ASP A C 1
ATOM 645 O O . ASP A 1 82 ? 6.852 18.377 -2.220 1.00 53.94 82 ASP A O 1
ATOM 649 N N . VAL A 1 83 ? 7.188 16.773 -0.696 1.00 55.44 83 VAL A N 1
ATOM 650 C CA . VAL A 1 83 ? 5.853 16.203 -0.756 1.00 55.44 83 VAL A CA 1
ATOM 651 C C . VAL A 1 83 ? 4.783 17.265 -0.441 1.00 55.44 83 VAL A C 1
ATOM 653 O O . VAL A 1 83 ? 3.660 17.177 -0.943 1.00 55.44 83 VAL A O 1
ATOM 656 N N . SER A 1 84 ? 5.150 18.292 0.332 1.00 57.06 84 SER A N 1
ATOM 657 C CA . SER A 1 84 ? 4.325 19.459 0.644 1.00 57.06 84 SER A CA 1
ATOM 658 C C . SER A 1 84 ? 3.942 20.268 -0.602 1.00 57.06 84 SER A C 1
ATOM 660 O O . SER A 1 84 ? 2.782 20.656 -0.763 1.00 57.06 84 SER A O 1
ATOM 662 N N . GLU A 1 85 ? 4.876 20.471 -1.535 1.00 58.81 85 GLU A N 1
ATOM 663 C CA . GLU A 1 85 ? 4.636 21.229 -2.769 1.00 58.81 85 GLU A CA 1
ATOM 664 C C . GLU A 1 85 ? 3.673 20.476 -3.698 1.00 58.81 85 GLU A C 1
ATOM 666 O O . GLU A 1 85 ? 2.725 21.046 -4.239 1.00 58.81 85 GLU A O 1
ATOM 671 N N . VAL A 1 86 ? 3.851 19.157 -3.794 1.00 56.69 86 VAL A N 1
ATOM 672 C CA . VAL A 1 86 ? 3.024 18.272 -4.623 1.00 56.69 86 VAL A CA 1
ATOM 673 C C . VAL A 1 86 ? 1.573 18.213 -4.132 1.00 56.69 86 VAL A C 1
ATOM 675 O O . VAL A 1 86 ? 0.645 18.222 -4.940 1.00 56.69 86 VAL A O 1
ATOM 678 N N . TRP A 1 87 ? 1.363 18.166 -2.815 1.00 60.16 87 TRP A N 1
ATOM 679 C CA . TRP A 1 87 ? 0.024 18.106 -2.217 1.00 60.16 87 TRP A CA 1
ATOM 680 C C . TRP A 1 87 ? -0.680 19.464 -2.159 1.00 60.16 87 TRP A C 1
ATOM 682 O O . TRP A 1 87 ? -1.911 19.514 -2.091 1.00 60.16 87 TRP A O 1
ATOM 692 N N . SER A 1 88 ? 0.081 20.557 -2.233 1.00 61.56 88 SER A N 1
ATOM 693 C CA . SER A 1 88 ? -0.453 21.922 -2.264 1.00 61.56 88 SER A CA 1
ATOM 694 C C . SER A 1 88 ? -1.091 22.286 -3.610 1.00 61.56 88 SER A C 1
ATOM 696 O O . SER A 1 88 ? -1.973 23.149 -3.659 1.00 61.56 88 SER A O 1
ATOM 698 N N . ASP A 1 89 ? -0.710 21.611 -4.698 1.00 68.75 89 ASP A N 1
ATOM 699 C CA . ASP A 1 89 ? -1.304 21.827 -6.017 1.00 68.75 89 ASP A CA 1
ATOM 700 C C . ASP A 1 89 ? -2.646 21.084 -6.161 1.00 68.75 89 ASP A C 1
ATOM 702 O O . ASP A 1 89 ? -2.744 19.888 -6.468 1.00 68.75 89 ASP A O 1
ATOM 706 N N . LYS A 1 90 ? -3.722 21.841 -5.933 1.00 67.19 90 LYS A N 1
ATOM 707 C CA . LYS A 1 90 ? -5.099 21.336 -5.920 1.00 67.19 90 LYS A CA 1
ATOM 708 C C . LYS A 1 90 ? -5.562 20.787 -7.267 1.00 67.19 90 LYS A C 1
ATOM 710 O O . LYS A 1 90 ? -6.392 19.875 -7.280 1.00 67.19 90 LYS A O 1
ATOM 715 N N . ASP A 1 91 ? -5.081 21.329 -8.383 1.00 68.25 91 ASP A N 1
ATOM 716 C CA . ASP A 1 91 ? -5.499 20.870 -9.709 1.00 68.25 91 ASP A CA 1
ATOM 717 C C . ASP A 1 91 ? -4.728 19.612 -10.121 1.00 68.25 91 ASP A C 1
ATOM 719 O O . ASP A 1 91 ? -5.337 18.673 -10.651 1.00 68.25 91 ASP A O 1
ATOM 723 N N . ARG A 1 92 ? -3.444 19.501 -9.744 1.00 65.88 92 ARG A N 1
ATOM 724 C CA . ARG A 1 92 ? -2.686 18.241 -9.856 1.00 65.88 92 ARG A CA 1
ATOM 725 C C . ARG A 1 92 ? -3.372 17.126 -9.070 1.00 65.88 92 ARG A C 1
ATOM 727 O O . ARG A 1 92 ? -3.700 16.086 -9.639 1.00 65.88 92 ARG A O 1
ATOM 734 N N . MET A 1 93 ? -3.723 17.355 -7.807 1.00 66.81 93 MET A N 1
ATOM 735 C CA . MET A 1 93 ? -4.328 16.322 -6.953 1.00 66.81 93 MET A CA 1
ATOM 736 C C . MET A 1 93 ? -5.724 15.846 -7.404 1.00 66.81 93 MET A C 1
ATOM 738 O O . MET A 1 93 ? -6.132 14.721 -7.104 1.00 66.81 93 MET A O 1
ATOM 742 N N . ARG A 1 94 ? -6.467 16.647 -8.177 1.00 68.38 94 ARG A N 1
ATOM 743 C CA . ARG A 1 94 ? -7.758 16.223 -8.758 1.00 68.38 94 ARG A CA 1
ATOM 744 C C . ARG A 1 94 ? -7.612 15.194 -9.873 1.00 68.38 94 ARG A C 1
ATOM 746 O O . ARG A 1 94 ? -8.526 14.392 -10.076 1.00 68.38 94 ARG A O 1
ATOM 753 N N . THR A 1 95 ? -6.501 15.229 -10.602 1.00 65.25 95 THR A N 1
ATOM 754 C CA . THR A 1 95 ? -6.240 14.328 -11.735 1.00 65.25 95 THR A CA 1
ATOM 755 C C . THR A 1 95 ? -5.439 13.094 -11.329 1.00 65.25 95 THR A C 1
ATOM 757 O O . THR A 1 95 ? -5.400 12.118 -12.076 1.00 65.25 95 THR A O 1
ATOM 760 N N . CYS A 1 96 ? -4.860 13.098 -10.126 1.00 66.94 96 CYS A N 1
ATOM 761 C CA . CYS A 1 96 ? -3.974 12.034 -9.690 1.00 66.94 96 CYS A CA 1
ATOM 762 C C . CYS A 1 96 ? -4.708 10.783 -9.214 1.00 66.94 96 CYS A C 1
ATOM 764 O O . CYS A 1 96 ? -5.541 10.829 -8.308 1.00 66.94 96 CYS A O 1
ATOM 766 N N . SER A 1 97 ? -4.343 9.647 -9.812 1.00 75.06 97 SER A N 1
ATOM 767 C CA . SER A 1 97 ? -4.897 8.327 -9.487 1.00 75.06 97 SER A CA 1
ATOM 768 C C . SER A 1 97 ? -3.998 7.513 -8.556 1.00 75.06 97 SER A C 1
ATOM 770 O O . SER A 1 97 ? -4.481 6.620 -7.861 1.00 75.06 97 SER A O 1
ATOM 772 N N . LEU A 1 98 ? -2.706 7.830 -8.474 1.00 72.44 98 LEU A N 1
ATOM 773 C CA . LEU A 1 98 ? -1.785 7.180 -7.547 1.00 72.44 98 LEU A CA 1
ATOM 774 C C . LEU A 1 98 ? -0.710 8.144 -7.076 1.00 72.44 98 LEU A C 1
ATOM 776 O O . LEU A 1 98 ? -0.212 8.975 -7.837 1.00 72.44 98 LEU A O 1
ATOM 780 N N . VAL A 1 99 ? -0.365 7.960 -5.808 1.00 74.12 99 VAL A N 1
ATOM 781 C CA . VAL A 1 99 ? 0.647 8.700 -5.076 1.00 74.12 99 VAL A CA 1
ATOM 782 C C . VAL A 1 99 ? 1.532 7.679 -4.366 1.00 74.12 99 VAL A C 1
ATOM 784 O O . VAL A 1 99 ? 1.058 6.883 -3.551 1.00 74.12 99 VAL A O 1
ATOM 787 N N . SER A 1 100 ? 2.820 7.679 -4.700 1.00 73.56 100 SER A N 1
ATOM 788 C CA . SER A 1 100 ? 3.831 6.845 -4.044 1.00 73.56 100 SER A CA 1
ATOM 789 C C . SER A 1 100 ? 4.830 7.738 -3.318 1.00 73.56 100 SER A C 1
ATOM 791 O O . SER A 1 100 ? 5.520 8.547 -3.938 1.00 73.56 100 SER A O 1
ATOM 793 N N . LEU A 1 101 ? 4.878 7.596 -1.993 1.00 71.75 101 LEU A N 1
ATOM 794 C CA . LEU A 1 101 ? 5.669 8.412 -1.068 1.00 71.75 101 LEU A CA 1
ATOM 795 C C . LEU A 1 101 ? 6.514 7.501 -0.177 1.00 71.75 101 LEU A C 1
ATOM 797 O O . LEU A 1 101 ? 6.504 7.606 1.053 1.00 71.75 101 LEU A O 1
ATOM 801 N N . GLN A 1 102 ? 7.216 6.565 -0.810 1.00 69.69 102 GLN A N 1
ATOM 802 C CA . GLN A 1 102 ? 8.081 5.608 -0.127 1.00 69.69 102 GLN A CA 1
ATOM 803 C C . GLN A 1 102 ? 9.241 6.325 0.561 1.00 69.69 102 GLN A C 1
ATOM 805 O O . GLN A 1 102 ? 9.807 7.265 0.008 1.00 69.69 102 GLN A O 1
ATOM 810 N N . ASN A 1 103 ? 9.647 5.834 1.732 1.00 66.00 103 ASN A N 1
ATOM 811 C CA . ASN A 1 103 ? 10.786 6.367 2.490 1.00 66.00 103 ASN A CA 1
ATOM 812 C C . ASN A 1 103 ? 10.653 7.857 2.880 1.00 66.00 103 ASN A C 1
ATOM 814 O O . ASN A 1 103 ? 11.664 8.525 3.098 1.00 66.00 103 ASN A O 1
ATOM 818 N N . THR A 1 104 ? 9.434 8.395 2.986 1.00 62.84 104 THR A N 1
ATOM 819 C CA . THR A 1 104 ? 9.215 9.812 3.331 1.00 62.84 104 THR A CA 1
ATOM 820 C C . THR A 1 104 ? 8.804 10.007 4.796 1.00 62.84 104 THR A C 1
ATOM 822 O O . THR A 1 104 ? 8.369 9.080 5.496 1.00 62.84 104 THR A O 1
ATOM 825 N N . LYS A 1 105 ? 8.963 11.239 5.295 1.00 61.81 105 LYS A N 1
ATOM 826 C CA . LYS A 1 105 ? 8.337 11.701 6.541 1.00 61.81 105 LYS A CA 1
ATOM 827 C C . LYS A 1 105 ? 6.960 12.259 6.179 1.00 61.81 105 LYS A C 1
ATOM 829 O O . LYS A 1 105 ? 6.851 13.360 5.666 1.00 61.81 105 LYS A O 1
ATOM 834 N N . VAL A 1 106 ? 5.907 11.491 6.444 1.00 59.72 106 VAL A N 1
ATOM 835 C CA . VAL A 1 106 ? 4.515 11.848 6.084 1.00 59.72 106 VAL A CA 1
ATOM 836 C C . VAL A 1 106 ? 3.899 12.846 7.077 1.00 59.72 106 VAL A C 1
ATOM 838 O O . VAL A 1 106 ? 2.743 13.218 6.943 1.00 59.72 106 VAL A O 1
ATOM 841 N N . SER A 1 107 ? 4.639 13.299 8.093 1.00 56.16 107 SER A N 1
ATOM 842 C CA . SER A 1 107 ? 4.119 14.187 9.145 1.00 56.16 107 SER A CA 1
ATOM 843 C C . SER A 1 107 ? 3.561 15.525 8.637 1.00 56.16 107 SER A C 1
ATOM 845 O O . SER A 1 107 ? 2.847 16.180 9.383 1.00 56.16 107 SER A O 1
ATOM 847 N N . GLU A 1 108 ? 3.841 15.910 7.389 1.00 51.09 108 GLU A N 1
ATOM 848 C CA . GLU A 1 108 ? 3.423 17.187 6.785 1.00 51.09 108 GLU A CA 1
ATOM 849 C C . GLU A 1 108 ? 2.310 17.045 5.729 1.00 51.09 108 GLU A C 1
ATOM 851 O O . GLU A 1 108 ? 1.748 18.034 5.274 1.00 51.09 108 GLU A O 1
ATOM 856 N N . LEU A 1 109 ? 1.954 15.813 5.359 1.00 54.44 109 LEU A N 1
ATOM 857 C CA . LEU A 1 109 ? 1.104 15.505 4.203 1.00 54.44 109 LEU A CA 1
ATOM 858 C C . LEU A 1 109 ? -0.388 15.793 4.383 1.00 54.44 109 LEU A C 1
ATOM 860 O O . LEU A 1 109 ? -1.115 15.972 3.410 1.00 54.44 109 LEU A O 1
ATOM 864 N N . LEU A 1 110 ? -0.854 15.740 5.628 1.00 56.09 110 LEU A N 1
ATOM 865 C CA . LEU A 1 110 ? -2.271 15.716 5.990 1.00 56.09 110 LEU A CA 1
ATOM 866 C C . LEU A 1 110 ? -2.512 16.540 7.261 1.00 56.09 110 LEU A C 1
ATOM 868 O O . LEU A 1 110 ? -3.262 16.144 8.146 1.00 56.09 110 LEU A O 1
ATOM 872 N N . ASP A 1 111 ? -1.825 17.676 7.369 1.00 56.12 111 ASP A N 1
ATOM 873 C CA . ASP A 1 111 ? -2.162 18.712 8.346 1.00 56.12 111 ASP A CA 1
ATOM 874 C C . ASP A 1 111 ? -3.600 19.212 8.080 1.00 56.12 111 ASP A C 1
ATOM 876 O O . ASP A 1 111 ? -4.027 19.289 6.925 1.00 56.12 111 ASP A O 1
ATOM 880 N N . GLU A 1 112 ? -4.360 19.577 9.119 1.00 51.69 112 GLU A N 1
ATOM 881 C CA . GLU A 1 112 ? -5.760 20.038 9.009 1.00 51.69 112 GLU A CA 1
ATOM 882 C C . GLU A 1 112 ? -5.903 21.262 8.079 1.00 51.69 112 GLU A C 1
ATOM 884 O O . GLU A 1 112 ? -6.974 21.528 7.524 1.00 51.69 112 GLU A O 1
ATOM 889 N N . ARG A 1 113 ? -4.791 21.964 7.826 1.00 52.53 113 ARG A N 1
ATOM 890 C CA . ARG A 1 113 ? -4.660 23.039 6.832 1.00 52.53 113 ARG A CA 1
ATOM 891 C C . ARG A 1 113 ? -4.926 22.590 5.383 1.00 52.53 113 ARG A C 1
ATOM 893 O O . ARG A 1 113 ? -5.315 23.422 4.568 1.00 52.53 113 ARG A O 1
ATOM 900 N N . TYR A 1 114 ? -4.815 21.295 5.073 1.00 56.03 114 TYR A N 1
ATOM 901 C CA . TYR A 1 114 ? -5.067 20.694 3.753 1.00 56.03 114 TYR A CA 1
ATOM 902 C C . TYR A 1 114 ? -6.436 19.988 3.654 1.00 56.03 114 TYR A C 1
ATOM 904 O O . TYR A 1 114 ? -6.600 19.031 2.902 1.00 56.03 114 TYR A O 1
ATOM 912 N N . SER A 1 115 ? -7.438 20.477 4.395 1.00 51.84 115 SER A N 1
ATOM 913 C CA . SER A 1 115 ? -8.814 19.955 4.581 1.00 51.84 115 SER A CA 1
ATOM 914 C C . SER A 1 115 ? -9.642 19.554 3.337 1.00 51.84 115 SER A C 1
ATOM 916 O O . SER A 1 115 ? -10.742 19.016 3.478 1.00 51.84 115 SER A O 1
ATOM 918 N N . ASP A 1 116 ? -9.132 19.734 2.119 1.00 61.69 116 ASP A N 1
ATOM 919 C CA . ASP A 1 116 ? -9.793 19.374 0.858 1.00 61.69 116 ASP A CA 1
ATOM 920 C C . ASP A 1 116 ? -9.438 17.958 0.342 1.00 61.69 116 ASP A C 1
ATOM 922 O O . ASP A 1 116 ? -9.740 17.626 -0.806 1.00 61.69 116 ASP A O 1
ATOM 926 N N . VAL A 1 117 ? -8.861 17.079 1.175 1.00 64.44 117 VAL A N 1
ATOM 927 C CA . VAL A 1 117 ? -8.488 15.685 0.820 1.00 64.44 117 VAL A CA 1
ATOM 928 C C . VAL A 1 117 ? -9.654 14.894 0.202 1.00 64.44 117 VAL A C 1
ATOM 930 O O . VAL A 1 117 ? -9.459 14.056 -0.677 1.00 64.44 117 VAL A O 1
ATOM 933 N N . ARG A 1 118 ? -10.900 15.220 0.574 1.00 63.66 118 ARG A N 1
ATOM 934 C CA . ARG A 1 118 ? -12.131 14.662 -0.029 1.00 63.66 118 ARG A CA 1
ATOM 935 C C . ARG A 1 118 ? -12.244 14.867 -1.544 1.00 63.66 118 ARG A C 1
ATOM 937 O O . ARG A 1 118 ? -13.017 14.158 -2.185 1.00 63.66 118 ARG A O 1
ATOM 944 N N . ARG A 1 119 ? -11.553 15.862 -2.108 1.00 64.50 119 ARG A N 1
ATOM 945 C CA . ARG A 1 119 ? -11.619 16.236 -3.533 1.00 64.50 119 ARG A CA 1
ATOM 946 C C . ARG A 1 119 ? -10.549 15.545 -4.378 1.00 64.50 119 ARG A C 1
ATOM 948 O O . ARG A 1 119 ? -10.539 15.724 -5.595 1.00 64.50 119 ARG A O 1
ATOM 955 N N . VAL A 1 120 ? -9.675 14.766 -3.745 1.00 73.69 120 VAL A N 1
ATOM 956 C CA . VAL A 1 120 ? -8.601 14.018 -4.397 1.00 73.69 120 VAL A CA 1
ATOM 957 C C . VAL A 1 120 ? -9.156 12.709 -4.955 1.00 73.69 120 VAL A C 1
ATOM 959 O O . VAL A 1 120 ? -9.844 11.956 -4.262 1.00 73.69 120 VAL A O 1
ATOM 962 N N . ASN A 1 121 ? -8.829 12.404 -6.211 1.00 77.62 121 ASN A N 1
ATOM 963 C CA . ASN A 1 121 ? -9.272 11.186 -6.894 1.00 77.62 121 ASN A CA 1
ATOM 964 C C . ASN A 1 121 ? -8.281 10.023 -6.744 1.00 77.62 121 ASN A C 1
ATOM 966 O O . ASN A 1 121 ? -8.100 9.234 -7.669 1.00 77.62 121 ASN A O 1
ATOM 970 N N . LEU A 1 122 ? -7.675 9.902 -5.562 1.00 81.44 122 LEU A N 1
ATOM 971 C CA . LEU A 1 122 ? -6.620 8.933 -5.316 1.00 81.44 122 LEU A CA 1
ATOM 972 C C . LEU A 1 122 ? -7.175 7.508 -5.256 1.00 81.44 122 LEU A C 1
ATOM 974 O O . LEU A 1 122 ? -8.053 7.215 -4.444 1.00 81.44 122 LEU A O 1
ATOM 978 N N . GLU A 1 123 ? -6.639 6.620 -6.089 1.00 86.62 123 GLU A N 1
ATOM 979 C CA . GLU A 1 123 ? -6.960 5.193 -6.097 1.00 86.62 123 GLU A CA 1
ATOM 980 C C . GLU A 1 123 ? -5.868 4.350 -5.437 1.00 86.62 123 GLU A C 1
ATOM 982 O O . GLU A 1 123 ? -6.172 3.299 -4.879 1.00 86.62 123 GLU A O 1
ATOM 987 N N . ILE A 1 124 ? -4.610 4.793 -5.456 1.00 85.25 124 ILE A N 1
ATOM 988 C CA . ILE A 1 124 ? -3.505 4.044 -4.853 1.00 85.25 124 ILE A CA 1
ATOM 989 C C . ILE A 1 124 ? -2.619 4.966 -4.019 1.00 85.25 124 ILE A C 1
ATOM 991 O O . ILE A 1 124 ? -2.109 5.969 -4.517 1.00 85.25 124 ILE A O 1
ATOM 995 N N . LEU A 1 125 ? -2.403 4.584 -2.763 1.00 87.12 125 LEU A N 1
ATOM 996 C CA . LEU A 1 125 ? -1.502 5.254 -1.837 1.00 87.12 125 LEU A CA 1
ATOM 997 C C . LEU A 1 125 ? -0.455 4.258 -1.341 1.00 87.12 125 LEU A C 1
ATOM 999 O O . LEU A 1 125 ? -0.769 3.296 -0.641 1.00 87.12 125 LEU A O 1
ATOM 1003 N N . ASP A 1 126 ? 0.797 4.503 -1.706 1.00 84.81 126 ASP A N 1
ATOM 1004 C CA . ASP A 1 126 ? 1.933 3.684 -1.294 1.00 84.81 126 ASP A CA 1
ATOM 1005 C C . ASP A 1 126 ? 2.843 4.485 -0.363 1.00 84.81 126 ASP A C 1
ATOM 1007 O O . ASP A 1 126 ? 3.529 5.413 -0.794 1.00 84.81 126 ASP A O 1
ATOM 1011 N N . LEU A 1 127 ? 2.832 4.119 0.918 1.00 85.44 127 LEU A N 1
ATOM 1012 C CA . LEU A 1 127 ? 3.650 4.708 1.978 1.00 85.44 127 LEU A CA 1
ATOM 1013 C C . LEU A 1 127 ? 4.680 3.705 2.508 1.00 85.44 127 LEU A C 1
ATOM 1015 O O . LEU A 1 127 ? 5.114 3.827 3.653 1.00 85.44 127 LEU A O 1
ATOM 1019 N N . ARG A 1 128 ? 5.058 2.685 1.727 1.00 84.56 128 ARG A N 1
ATOM 1020 C CA . ARG A 1 128 ? 5.983 1.651 2.200 1.00 84.56 128 ARG A CA 1
ATOM 1021 C C . ARG A 1 128 ? 7.270 2.233 2.763 1.00 84.56 128 ARG A C 1
ATOM 1023 O O . ARG A 1 128 ? 7.865 3.147 2.188 1.00 84.56 128 ARG A O 1
ATOM 1030 N N . LYS A 1 129 ? 7.734 1.630 3.863 1.00 81.81 129 LYS A N 1
ATOM 1031 C CA . LYS A 1 129 ? 8.977 1.988 4.570 1.00 81.81 129 LYS A CA 1
ATOM 1032 C C . LYS A 1 129 ? 9.039 3.450 5.034 1.00 81.81 129 LYS A C 1
ATOM 1034 O O . LYS A 1 129 ? 10.109 3.937 5.397 1.00 81.81 129 LYS A O 1
ATOM 1039 N N . SER A 1 130 ? 7.915 4.162 5.041 1.00 81.62 130 SER A N 1
ATOM 1040 C CA . SER A 1 130 ? 7.862 5.530 5.542 1.00 81.62 130 SER A CA 1
ATOM 1041 C C . SER A 1 130 ? 7.962 5.555 7.065 1.00 81.62 130 SER A C 1
ATOM 1043 O O . SER A 1 130 ? 7.616 4.609 7.774 1.00 81.62 130 SER A O 1
ATOM 1045 N N . THR A 1 131 ? 8.457 6.664 7.605 1.00 80.62 131 THR A N 1
ATOM 1046 C CA . THR A 1 131 ? 8.800 6.774 9.038 1.00 80.62 131 THR A CA 1
ATOM 1047 C C . THR A 1 131 ? 7.624 7.237 9.906 1.00 80.62 131 THR A C 1
ATOM 1049 O O . THR A 1 131 ? 7.809 7.831 10.970 1.00 80.62 131 THR A O 1
ATOM 1052 N N . ILE A 1 132 ? 6.401 6.954 9.456 1.00 82.44 132 ILE A N 1
ATOM 1053 C CA . ILE A 1 132 ? 5.156 7.429 10.062 1.00 82.44 132 ILE A CA 1
ATOM 1054 C C . ILE A 1 132 ? 4.938 6.824 11.447 1.00 82.44 132 ILE A C 1
ATOM 1056 O O . ILE A 1 132 ? 5.189 5.642 11.656 1.00 82.44 132 ILE A O 1
ATOM 1060 N N . ARG A 1 133 ? 4.463 7.638 12.397 1.00 84.88 133 ARG A N 1
ATOM 1061 C CA . ARG A 1 133 ? 4.110 7.185 13.756 1.00 84.88 133 ARG A CA 1
ATOM 1062 C C . ARG A 1 133 ? 2.610 7.042 13.967 1.00 84.88 133 ARG A C 1
ATOM 1064 O O . ARG A 1 133 ? 2.178 6.156 14.700 1.00 84.88 133 ARG A O 1
ATOM 1071 N N . VAL A 1 134 ? 1.840 7.910 13.327 1.00 85.38 134 VAL A N 1
ATOM 1072 C CA . VAL A 1 134 ? 0.380 7.946 13.367 1.00 85.38 134 VAL A CA 1
ATOM 1073 C C . VAL A 1 134 ? -0.096 7.984 11.924 1.00 85.38 134 VAL A C 1
ATOM 1075 O O . VAL A 1 134 ? 0.435 8.768 11.138 1.00 85.38 134 VAL A O 1
ATOM 1078 N N . LEU A 1 135 ? -1.055 7.130 11.573 1.00 86.69 135 LEU A N 1
ATOM 1079 C CA . LEU A 1 135 ? -1.749 7.226 10.297 1.00 86.69 135 LEU A CA 1
ATOM 1080 C C . LEU A 1 135 ? -2.751 8.389 10.385 1.00 86.69 135 LEU A C 1
ATOM 1082 O O . LEU A 1 135 ? -3.646 8.319 11.231 1.00 86.69 135 LEU A O 1
ATOM 1086 N N . PRO A 1 136 ? -2.625 9.448 9.564 1.00 83.81 136 PRO A N 1
ATOM 1087 C CA . PRO A 1 136 ? -3.528 10.592 9.646 1.00 83.81 136 PRO A CA 1
ATOM 1088 C C . PRO A 1 136 ? -4.984 10.185 9.388 1.00 83.81 136 PRO A C 1
ATOM 1090 O O . PRO A 1 136 ? -5.272 9.408 8.471 1.00 83.81 136 PRO A O 1
ATOM 1093 N N . LYS A 1 137 ? -5.916 10.713 10.191 1.00 85.19 137 LYS A N 1
ATOM 1094 C CA . LYS A 1 137 ? -7.357 10.389 10.117 1.00 85.19 137 LYS A CA 1
ATOM 1095 C C . LYS A 1 137 ? -7.972 10.800 8.773 1.00 85.19 137 LYS A C 1
ATOM 1097 O O . LYS A 1 137 ? -8.947 10.207 8.315 1.00 85.19 137 LYS A O 1
ATOM 1102 N N . GLU A 1 138 ? -7.366 11.786 8.122 1.00 83.81 138 GLU A N 1
ATOM 1103 C CA . GLU A 1 138 ? -7.722 12.350 6.824 1.00 83.81 138 GLU A CA 1
ATOM 1104 C C . GLU A 1 138 ? -7.643 11.306 5.707 1.00 83.81 138 GLU A C 1
ATOM 1106 O O . GLU A 1 138 ? -8.384 11.412 4.732 1.00 83.81 138 GLU A O 1
ATOM 1111 N N . ILE A 1 139 ? -6.832 10.249 5.862 1.00 85.94 139 ILE A N 1
ATOM 1112 C CA . ILE A 1 139 ? -6.807 9.123 4.915 1.00 85.94 139 ILE A CA 1
ATOM 1113 C C . ILE A 1 139 ? -8.196 8.505 4.770 1.00 85.94 139 ILE A C 1
ATOM 1115 O O . ILE A 1 139 ? -8.586 8.156 3.659 1.00 85.94 139 ILE A O 1
ATOM 1119 N N . GLY A 1 140 ? -8.997 8.474 5.839 1.00 87.25 140 GLY A N 1
ATOM 1120 C CA . GLY A 1 140 ? -10.377 7.991 5.784 1.00 87.25 140 GLY A CA 1
ATOM 1121 C C . GLY A 1 140 ? -11.304 8.799 4.861 1.00 87.25 140 GLY A C 1
ATOM 1122 O O . GLY A 1 140 ? -12.409 8.377 4.523 1.00 87.25 140 GLY A O 1
ATOM 1123 N N . GLN A 1 141 ? -10.864 9.972 4.401 1.00 86.06 141 GLN A N 1
ATOM 1124 C CA . GLN A 1 141 ? -11.600 10.803 3.451 1.00 86.06 141 GLN A CA 1
ATOM 1125 C C . GLN A 1 141 ? -11.351 10.411 1.985 1.00 86.06 141 GLN A C 1
ATOM 1127 O O . GLN A 1 141 ? -12.098 10.854 1.108 1.00 86.06 141 GLN A O 1
ATOM 1132 N N . LEU A 1 142 ? -10.359 9.555 1.709 1.00 87.12 142 LEU A N 1
ATOM 1133 C CA . LEU A 1 142 ? -9.990 9.086 0.371 1.00 87.12 142 LEU A CA 1
ATOM 1134 C C . LEU A 1 142 ? -10.977 8.023 -0.142 1.00 87.12 142 LEU A C 1
ATOM 1136 O O . LEU A 1 142 ? -10.665 6.844 -0.287 1.00 87.12 142 LEU A O 1
ATOM 1140 N N . ARG A 1 143 ? -12.206 8.443 -0.459 1.00 85.00 143 ARG A N 1
ATOM 1141 C CA . ARG A 1 143 ? -13.320 7.546 -0.835 1.00 85.00 143 ARG A CA 1
ATOM 1142 C C . ARG A 1 143 ? -13.104 6.741 -2.121 1.00 85.00 143 ARG A C 1
ATOM 1144 O O . ARG A 1 143 ? -13.881 5.829 -2.400 1.00 85.00 143 ARG A O 1
ATOM 1151 N N . ARG A 1 144 ? -12.110 7.097 -2.939 1.00 88.00 144 ARG A N 1
ATOM 1152 C CA . ARG A 1 144 ? -11.754 6.378 -4.175 1.00 88.00 144 ARG A CA 1
ATOM 1153 C C . ARG A 1 144 ? -10.582 5.417 -4.005 1.00 88.00 144 ARG A C 1
ATOM 1155 O O . ARG A 1 144 ? -10.308 4.681 -4.950 1.00 88.00 144 ARG A O 1
ATOM 1162 N N . LEU A 1 145 ? -9.964 5.378 -2.825 1.00 90.50 145 LEU A N 1
ATOM 1163 C CA . LEU A 1 145 ? -8.795 4.554 -2.573 1.00 90.50 145 LEU A CA 1
ATOM 1164 C C . LEU A 1 145 ? -9.146 3.070 -2.722 1.00 90.50 145 LEU A C 1
ATOM 1166 O O . LEU A 1 145 ? -10.081 2.577 -2.094 1.00 90.50 145 LEU A O 1
ATOM 1170 N N . LYS A 1 146 ? -8.394 2.384 -3.580 1.00 91.25 146 LYS A N 1
ATOM 1171 C CA . LYS A 1 146 ? -8.465 0.946 -3.859 1.00 91.25 146 LYS A CA 1
ATOM 1172 C C . LYS A 1 146 ? -7.265 0.205 -3.275 1.00 91.25 146 LYS A C 1
ATOM 1174 O O . LYS A 1 146 ? -7.437 -0.932 -2.860 1.00 91.25 146 LYS A O 1
ATOM 1179 N N . LEU A 1 147 ? -6.091 0.833 -3.192 1.00 91.69 147 LEU A N 1
ATOM 1180 C CA . LEU A 1 147 ? -4.889 0.220 -2.619 1.00 91.69 147 LEU A CA 1
ATOM 1181 C C . LEU A 1 147 ? -4.238 1.134 -1.584 1.00 91.69 147 LEU A C 1
ATOM 1183 O O . LEU A 1 147 ? -3.953 2.298 -1.873 1.00 91.69 147 LEU A O 1
ATOM 1187 N N . LEU A 1 148 ? -3.967 0.578 -0.403 1.00 91.88 148 LEU A N 1
ATOM 1188 C CA . LEU A 1 148 ? -3.160 1.203 0.643 1.00 91.88 148 LEU A CA 1
ATOM 1189 C C . LEU A 1 148 ? -2.027 0.257 1.052 1.00 91.88 148 LEU A C 1
ATOM 1191 O O . LEU A 1 148 ? -2.284 -0.821 1.589 1.00 91.88 148 LEU A O 1
ATOM 1195 N N . ASP A 1 149 ? -0.779 0.673 0.833 1.00 90.38 149 ASP A N 1
ATOM 1196 C CA . ASP A 1 149 ? 0.403 -0.084 1.260 1.00 90.38 149 ASP A CA 1
ATOM 1197 C C . ASP A 1 149 ? 1.187 0.690 2.328 1.00 90.38 149 ASP A C 1
ATOM 1199 O O . ASP A 1 149 ? 1.761 1.744 2.053 1.00 90.38 149 ASP A O 1
ATOM 1203 N N . LEU A 1 150 ? 1.193 0.170 3.560 1.00 89.50 150 LEU A N 1
ATOM 1204 C CA . LEU A 1 150 ? 1.980 0.681 4.692 1.00 89.50 150 LEU A CA 1
ATOM 1205 C C . LEU A 1 150 ? 3.123 -0.275 5.068 1.00 89.50 150 LEU A C 1
ATOM 1207 O O . LEU A 1 150 ? 3.703 -0.149 6.148 1.00 89.50 150 LEU A O 1
ATOM 1211 N N . SER A 1 151 ? 3.446 -1.256 4.220 1.00 86.75 151 SER A N 1
ATOM 1212 C CA . SER A 1 151 ? 4.403 -2.307 4.568 1.00 86.75 151 SER A CA 1
ATOM 1213 C C . SER A 1 151 ? 5.771 -1.732 4.937 1.00 86.75 151 SER A C 1
ATOM 1215 O O . SER A 1 151 ? 6.306 -0.845 4.268 1.00 86.75 151 SER A O 1
ATOM 1217 N N . GLY A 1 152 ? 6.368 -2.249 6.008 1.00 83.94 152 GLY A N 1
ATOM 1218 C CA . GLY A 1 152 ? 7.664 -1.798 6.513 1.00 83.94 152 GLY A CA 1
ATOM 1219 C C . GLY A 1 152 ? 7.650 -0.428 7.201 1.00 83.94 152 GLY A C 1
ATOM 1220 O O . GLY A 1 152 ? 8.720 0.099 7.497 1.00 83.94 152 GLY A O 1
ATOM 1221 N N . CYS A 1 153 ? 6.485 0.164 7.486 1.00 86.31 153 CYS A N 1
ATOM 1222 C CA . CYS A 1 153 ? 6.381 1.331 8.370 1.00 86.31 153 CYS A CA 1
ATOM 1223 C C . CYS A 1 153 ? 6.596 0.927 9.841 1.00 86.31 153 CYS A C 1
ATOM 1225 O O . CYS A 1 153 ? 5.669 0.963 10.644 1.00 86.31 153 CYS A O 1
ATOM 1227 N N . PHE A 1 154 ? 7.821 0.540 10.209 1.00 84.25 154 PHE A N 1
ATOM 1228 C CA . PHE A 1 154 ? 8.158 -0.032 11.527 1.00 84.25 154 PHE A CA 1
ATOM 1229 C C . PHE A 1 154 ? 7.864 0.890 12.724 1.00 84.25 154 PHE A C 1
ATOM 1231 O O . PHE A 1 154 ? 7.758 0.429 13.859 1.00 84.25 154 PHE A O 1
ATOM 1238 N N . ASN A 1 155 ? 7.749 2.198 12.481 1.00 84.94 155 ASN A N 1
ATOM 1239 C CA . ASN A 1 155 ? 7.482 3.200 13.512 1.00 84.94 155 ASN A CA 1
ATOM 1240 C C . ASN A 1 155 ? 5.987 3.479 13.726 1.00 84.94 155 ASN A C 1
ATOM 1242 O O . ASN A 1 155 ? 5.663 4.269 14.618 1.00 84.94 155 ASN A O 1
ATOM 1246 N N . LEU A 1 156 ? 5.093 2.867 12.939 1.00 87.25 156 LEU A N 1
ATOM 1247 C CA . LEU A 1 156 ? 3.657 3.119 13.000 1.00 87.25 156 LEU A CA 1
ATOM 1248 C C . LEU A 1 156 ? 3.074 2.535 14.292 1.00 87.25 156 LEU A C 1
ATOM 1250 O O . LEU A 1 156 ? 3.054 1.327 14.512 1.00 87.25 156 LEU A O 1
ATOM 1254 N N . LYS A 1 157 ? 2.596 3.416 15.172 1.00 85.94 157 LYS A N 1
ATOM 1255 C CA . LYS A 1 157 ? 2.059 3.065 16.495 1.00 85.94 157 LYS A CA 1
ATOM 1256 C C . LYS A 1 157 ? 0.554 3.234 16.589 1.00 85.94 157 LYS A C 1
ATOM 1258 O O . LYS A 1 157 ? -0.066 2.528 17.386 1.00 85.94 157 LYS A O 1
ATOM 1263 N N . VAL A 1 158 ? 0.003 4.180 15.827 1.00 87.88 158 VAL A N 1
ATOM 1264 C CA . VAL A 1 158 ? -1.407 4.549 15.918 1.00 87.88 158 VAL A CA 1
ATOM 1265 C C . VAL A 1 158 ? -2.073 4.527 14.555 1.00 87.88 158 VAL A C 1
ATOM 1267 O O . VAL A 1 158 ? -1.634 5.203 13.626 1.00 87.88 158 VAL A O 1
ATOM 1270 N N . ILE A 1 159 ? -3.167 3.781 14.473 1.00 90.00 159 ILE A N 1
ATOM 1271 C CA . ILE A 1 159 ? -4.166 3.896 13.413 1.00 90.00 159 ILE A CA 1
ATOM 1272 C C . ILE A 1 159 ? -5.466 4.184 14.144 1.00 90.00 159 ILE A C 1
ATOM 1274 O O . ILE A 1 159 ? -5.929 3.319 14.879 1.00 90.00 159 ILE A O 1
ATOM 1278 N N . SER A 1 160 ? -6.028 5.383 14.002 1.00 89.31 160 SER A N 1
ATOM 1279 C CA . SER A 1 160 ? -7.247 5.730 14.736 1.00 89.31 160 SER A CA 1
ATOM 1280 C C . SER A 1 160 ? -8.414 4.810 14.348 1.00 89.31 160 SER A C 1
ATOM 1282 O O . SER A 1 160 ? -8.511 4.414 13.179 1.00 89.31 160 SER A O 1
ATOM 1284 N N . PRO A 1 161 ? -9.317 4.490 15.292 1.00 90.06 161 PRO A N 1
ATOM 1285 C CA . PRO A 1 161 ? -10.506 3.705 14.996 1.00 90.06 161 PRO A CA 1
ATOM 1286 C C . PRO A 1 161 ? -11.314 4.289 13.836 1.00 90.06 161 PRO A C 1
ATOM 1288 O O . PRO A 1 161 ? -11.406 5.505 13.657 1.00 90.06 161 PRO A O 1
ATOM 1291 N N . ASN A 1 162 ? -11.930 3.405 13.065 1.00 90.38 162 ASN A N 1
ATOM 1292 C CA . ASN A 1 162 ? -12.788 3.664 11.912 1.00 90.38 162 ASN A CA 1
ATOM 1293 C C . ASN A 1 162 ? -12.100 4.252 10.670 1.00 90.38 162 ASN A C 1
ATOM 1295 O O . ASN A 1 162 ? -12.717 4.248 9.601 1.00 90.38 162 ASN A O 1
ATOM 1299 N N . VAL A 1 163 ? -10.835 4.690 10.748 1.00 91.00 163 VAL A N 1
ATOM 1300 C CA . VAL A 1 163 ? -10.102 5.235 9.589 1.00 91.00 163 VAL A CA 1
ATOM 1301 C C . VAL A 1 163 ? -10.055 4.215 8.458 1.00 91.00 163 VAL A C 1
ATOM 1303 O O . VAL A 1 163 ? -10.429 4.540 7.334 1.00 91.00 163 VAL A O 1
ATOM 1306 N N . LEU A 1 164 ? -9.692 2.964 8.750 1.00 91.94 164 LEU A N 1
ATOM 1307 C CA . LEU A 1 164 ? -9.642 1.919 7.729 1.00 91.94 164 LEU A CA 1
ATOM 1308 C C . LEU A 1 164 ? -11.043 1.581 7.208 1.00 91.94 164 LEU A C 1
ATOM 1310 O O . LEU A 1 164 ? -11.236 1.571 5.999 1.00 91.94 164 LEU A O 1
ATOM 1314 N N . SER A 1 165 ? -12.040 1.402 8.085 1.00 91.06 165 SER A N 1
ATOM 1315 C CA . SER A 1 165 ? -13.417 1.068 7.664 1.00 91.06 165 SER A CA 1
ATOM 1316 C C . SER A 1 165 ? -14.088 2.133 6.787 1.00 91.06 165 SER A C 1
ATOM 1318 O O . SER A 1 165 ? -14.973 1.816 5.995 1.00 91.06 165 SER A O 1
ATOM 1320 N N . SER A 1 166 ? -13.664 3.396 6.894 1.00 91.56 166 SER A N 1
ATOM 1321 C CA . SER A 1 166 ? -14.200 4.487 6.074 1.00 91.56 166 SER A CA 1
ATOM 1322 C C . SER A 1 166 ? -13.769 4.411 4.600 1.00 91.56 166 SER A C 1
ATOM 1324 O O . SER A 1 166 ? -14.422 4.992 3.725 1.00 91.56 166 SER A O 1
ATOM 1326 N N . LEU A 1 167 ? -12.732 3.620 4.293 1.00 92.69 167 LEU A N 1
ATOM 1327 C CA . LEU A 1 167 ? -12.227 3.355 2.945 1.00 92.69 167 LEU A CA 1
ATOM 1328 C C . LEU A 1 167 ? -13.109 2.334 2.204 1.00 92.69 167 LEU A C 1
ATOM 1330 O O . LEU A 1 167 ? -12.661 1.279 1.774 1.00 92.69 167 LEU A O 1
ATOM 1334 N N . SER A 1 168 ? -14.386 2.662 2.011 1.00 90.06 168 SER A N 1
ATOM 1335 C CA . SER A 1 168 ? -15.412 1.771 1.429 1.00 90.06 168 SER A CA 1
ATOM 1336 C C . SER A 1 168 ? -15.091 1.168 0.050 1.00 90.06 168 SER A C 1
ATOM 1338 O O . SER A 1 168 ? -15.736 0.205 -0.370 1.00 90.06 168 SER A O 1
ATOM 1340 N N . ARG A 1 169 ? -14.121 1.729 -0.687 1.00 92.00 169 ARG A N 1
ATOM 1341 C CA . ARG A 1 169 ? -13.694 1.228 -2.001 1.00 92.00 169 ARG A CA 1
ATOM 1342 C C . ARG A 1 169 ? -12.393 0.432 -1.979 1.00 92.00 169 ARG A C 1
ATOM 1344 O O . ARG A 1 169 ? -12.017 -0.031 -3.055 1.00 92.00 169 ARG A O 1
ATOM 1351 N N . LEU A 1 170 ? -11.776 0.253 -0.812 1.00 93.12 170 LEU A N 1
ATOM 1352 C CA . LEU A 1 170 ? -10.493 -0.421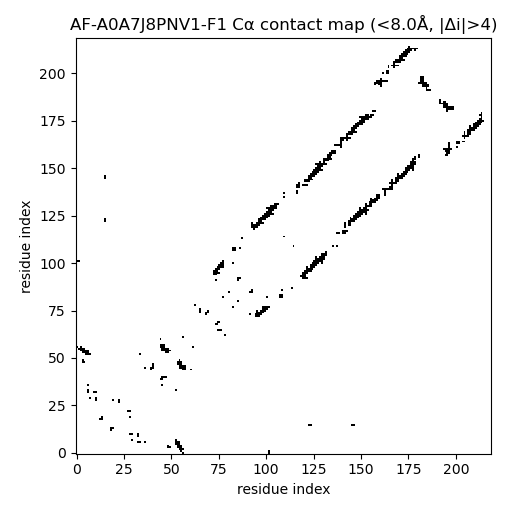 -0.663 1.00 93.12 170 LEU A CA 1
ATOM 1353 C C . LEU A 1 170 ? -10.593 -1.880 -1.122 1.00 93.12 170 LEU A C 1
ATOM 1355 O O . LEU A 1 170 ? -11.482 -2.614 -0.697 1.00 93.12 170 LEU A O 1
ATOM 1359 N N . GLU A 1 171 ? -9.684 -2.272 -2.008 1.00 91.56 171 GLU A N 1
ATOM 1360 C CA . GLU A 1 171 ? -9.574 -3.610 -2.596 1.00 91.56 171 GLU A CA 1
ATOM 1361 C C . GLU A 1 171 ? -8.335 -4.351 -2.077 1.00 91.56 171 GLU A C 1
ATOM 1363 O O . GLU A 1 171 ? -8.364 -5.579 -1.957 1.00 91.56 171 GLU A O 1
ATOM 1368 N N . GLU A 1 172 ? -7.271 -3.617 -1.739 1.00 91.06 172 GLU A N 1
ATOM 1369 C CA . GLU A 1 172 ? -5.975 -4.160 -1.332 1.00 91.06 172 GLU A CA 1
ATOM 1370 C C . GLU A 1 172 ? -5.394 -3.365 -0.148 1.00 91.06 172 GLU A C 1
ATOM 1372 O O . GLU A 1 172 ? -5.231 -2.143 -0.221 1.00 91.06 172 GLU A O 1
ATOM 1377 N N . LEU A 1 173 ? -5.083 -4.062 0.952 1.00 91.88 173 LEU A N 1
ATOM 1378 C CA . LEU A 1 173 ? -4.485 -3.485 2.159 1.00 91.88 173 LEU A CA 1
ATOM 1379 C C . LEU A 1 173 ? -3.247 -4.280 2.579 1.00 91.88 173 LEU A C 1
ATOM 1381 O O . LEU A 1 173 ? -3.337 -5.469 2.891 1.00 91.88 173 LEU A O 1
ATOM 1385 N N . TYR A 1 174 ? -2.107 -3.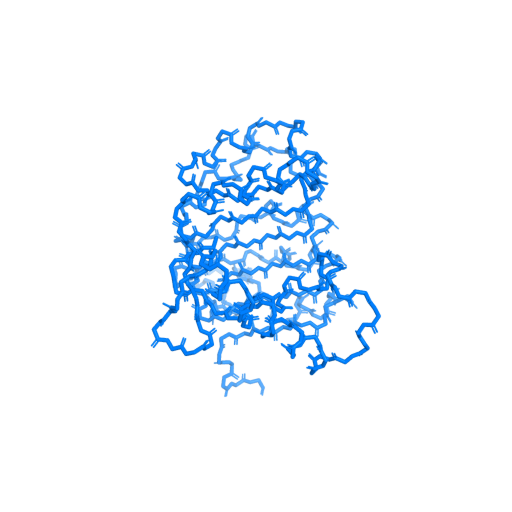597 2.654 1.00 90.12 174 TYR A N 1
ATOM 1386 C CA . TYR A 1 174 ? -0.832 -4.192 3.044 1.00 90.12 174 TYR A CA 1
ATOM 1387 C C . TYR A 1 174 ? -0.285 -3.527 4.310 1.00 90.12 174 TYR A C 1
ATOM 1389 O O . TYR A 1 174 ? -0.007 -2.328 4.334 1.00 90.12 174 TYR A O 1
ATOM 1397 N N . LEU A 1 175 ? -0.127 -4.322 5.369 1.00 88.00 175 LEU A N 1
ATOM 1398 C CA . LEU A 1 175 ? 0.355 -3.921 6.695 1.00 88.00 175 LEU A CA 1
ATOM 1399 C C . LEU A 1 175 ? 1.539 -4.789 7.170 1.00 88.00 175 LEU A C 1
ATOM 1401 O O . LEU A 1 175 ? 1.818 -4.911 8.369 1.00 88.00 175 LEU A O 1
ATOM 1405 N N . TYR A 1 176 ? 2.242 -5.435 6.238 1.00 84.38 176 TYR A N 1
ATOM 1406 C CA . TYR A 1 176 ? 3.341 -6.335 6.569 1.00 84.38 176 TYR A CA 1
ATOM 1407 C C .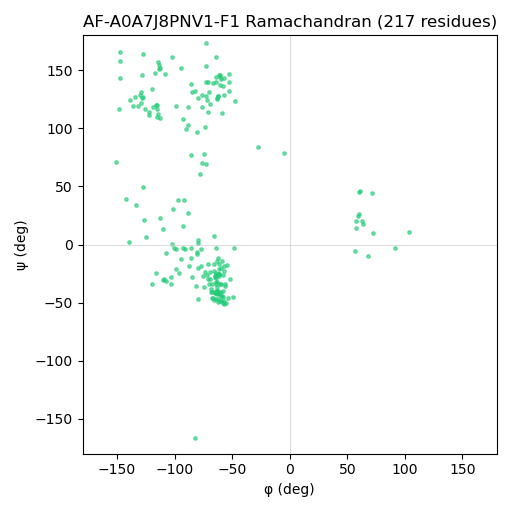 TYR A 1 176 ? 4.487 -5.585 7.262 1.00 84.38 176 TYR A C 1
ATOM 1409 O O . TYR A 1 176 ? 5.014 -4.595 6.757 1.00 84.38 176 TYR A O 1
ATOM 1417 N N . GLY A 1 177 ? 4.889 -6.065 8.437 1.00 80.94 177 GLY A N 1
ATOM 1418 C CA . GLY A 1 177 ? 5.966 -5.478 9.233 1.00 80.94 177 GLY A CA 1
ATOM 1419 C C . GLY A 1 177 ? 5.711 -4.046 9.718 1.00 80.94 177 GLY A C 1
ATOM 1420 O O . GLY A 1 177 ? 6.683 -3.362 10.015 1.00 80.94 177 GLY A O 1
ATOM 1421 N N . CYS A 1 178 ? 4.463 -3.559 9.776 1.00 79.44 178 CYS A N 1
ATOM 1422 C CA . CYS A 1 178 ? 4.203 -2.165 10.159 1.00 79.44 178 CYS A CA 1
ATOM 1423 C C . CYS A 1 178 ? 3.342 -1.963 11.407 1.00 79.44 178 CYS A C 1
ATOM 1425 O O . CYS A 1 178 ? 3.548 -0.983 12.113 1.00 79.44 178 CYS A O 1
ATOM 1427 N N . PHE A 1 179 ? 2.364 -2.829 11.690 1.00 80.06 179 PHE A N 1
ATOM 1428 C CA . PHE A 1 179 ? 1.382 -2.545 12.737 1.00 80.06 179 PHE A CA 1
ATOM 1429 C C . PHE A 1 179 ? 0.884 -3.814 13.431 1.00 80.06 179 PHE A C 1
ATOM 1431 O O . PHE A 1 179 ? 0.235 -4.661 12.820 1.00 80.06 179 PHE A O 1
ATOM 1438 N N . ASN A 1 180 ? 1.159 -3.918 14.733 1.00 78.81 180 ASN A N 1
ATOM 1439 C CA . ASN A 1 180 ? 0.772 -5.052 15.579 1.00 78.81 180 ASN A CA 1
ATOM 1440 C C . ASN A 1 180 ? -0.049 -4.650 16.820 1.00 78.81 180 ASN A C 1
ATOM 1442 O O . ASN A 1 180 ? -0.331 -5.498 17.659 1.00 78.81 180 ASN A O 1
ATOM 1446 N N . ARG A 1 181 ? -0.438 -3.374 16.946 1.00 81.25 181 ARG A N 1
ATOM 1447 C CA . ARG A 1 181 ? -1.153 -2.820 18.113 1.00 81.25 181 ARG A CA 1
ATOM 1448 C C . ARG A 1 181 ? -2.665 -2.758 17.898 1.00 81.25 181 ARG A C 1
ATOM 1450 O O . ARG A 1 181 ? -3.308 -1.772 18.270 1.00 81.25 181 ARG A O 1
ATOM 1457 N N . TRP A 1 182 ? -3.210 -3.781 17.249 1.00 80.75 182 TRP A N 1
ATOM 1458 C CA . TRP A 1 182 ? -4.653 -3.969 17.141 1.00 80.75 182 TRP A CA 1
ATOM 1459 C C . TRP A 1 182 ? -5.249 -4.091 18.541 1.00 80.75 182 TRP A C 1
ATOM 1461 O O . TRP A 1 182 ? -4.627 -4.657 19.434 1.00 80.75 182 TRP A O 1
ATOM 1471 N N . ASP A 1 183 ? -6.432 -3.520 18.725 1.00 78.69 183 ASP A N 1
ATOM 1472 C CA . ASP A 1 183 ? -7.210 -3.621 19.971 1.00 78.69 183 ASP A CA 1
ATOM 1473 C C . ASP A 1 183 ? -6.508 -2.986 21.176 1.00 78.69 183 ASP A C 1
ATOM 1475 O O . ASP A 1 183 ? -6.886 -3.227 22.313 1.00 78.69 183 ASP A O 1
ATOM 1479 N N . TRP A 1 184 ? -5.513 -2.124 20.931 1.00 80.69 184 TRP A N 1
ATOM 1480 C CA . TRP A 1 184 ? -4.787 -1.451 21.999 1.00 80.69 184 TRP A CA 1
ATOM 1481 C C . TRP A 1 184 ? -5.633 -0.358 22.662 1.00 80.69 184 TRP A C 1
ATOM 1483 O O . TRP A 1 184 ? -6.138 0.558 22.000 1.00 80.69 184 TRP A O 1
ATOM 1493 N N . GLU A 1 185 ? -5.712 -0.433 23.984 1.00 76.19 185 GLU A N 1
ATOM 1494 C CA . GLU A 1 185 ? -6.346 0.539 24.867 1.00 76.19 185 GLU A CA 1
ATOM 1495 C C . GLU A 1 185 ? -5.279 1.209 25.748 1.00 76.19 185 GLU A C 1
ATOM 1497 O O . GLU A 1 185 ? -4.224 0.629 26.013 1.00 76.19 185 GLU A O 1
ATOM 1502 N N . VAL A 1 186 ? -5.504 2.453 26.172 1.00 70.94 186 VAL A N 1
ATOM 1503 C CA . VAL A 1 186 ? -4.554 3.165 27.041 1.00 70.94 186 VAL A CA 1
ATOM 1504 C C . VAL A 1 186 ? -4.895 2.846 28.493 1.00 70.94 186 VAL A C 1
ATOM 1506 O O . VAL A 1 186 ? -5.982 3.166 28.962 1.00 70.94 186 VAL A O 1
ATOM 1509 N N . GLU A 1 187 ? -3.962 2.224 29.213 1.00 62.56 187 GLU A N 1
ATOM 1510 C CA . GLU A 1 187 ? -4.134 1.924 30.638 1.00 62.56 187 GLU A CA 1
ATOM 1511 C C . GLU A 1 187 ? -4.421 3.207 31.444 1.00 62.56 187 GLU A C 1
ATOM 1513 O O . GLU A 1 187 ? -3.690 4.193 31.338 1.00 62.56 187 GLU A O 1
ATOM 1518 N N . GLY A 1 188 ? -5.487 3.187 32.256 1.00 61.84 188 GLY A N 1
ATOM 1519 C CA . GLY A 1 188 ? -5.818 4.259 33.206 1.00 61.84 188 GLY A CA 1
ATOM 1520 C C . GLY A 1 188 ? -6.962 5.210 32.820 1.00 61.84 188 GLY A C 1
ATOM 1521 O O . GLY A 1 188 ? -7.139 6.221 33.494 1.00 61.84 188 GLY A O 1
ATOM 1522 N N . SER A 1 189 ? -7.753 4.925 31.777 1.00 56.09 189 SER A N 1
ATOM 1523 C CA . SER A 1 189 ? -8.966 5.698 31.456 1.00 56.09 189 SER A CA 1
ATOM 1524 C C . SER A 1 189 ? -10.230 5.001 31.972 1.00 56.09 189 SER A C 1
ATOM 1526 O O . SER A 1 189 ? -10.562 3.906 31.526 1.00 56.0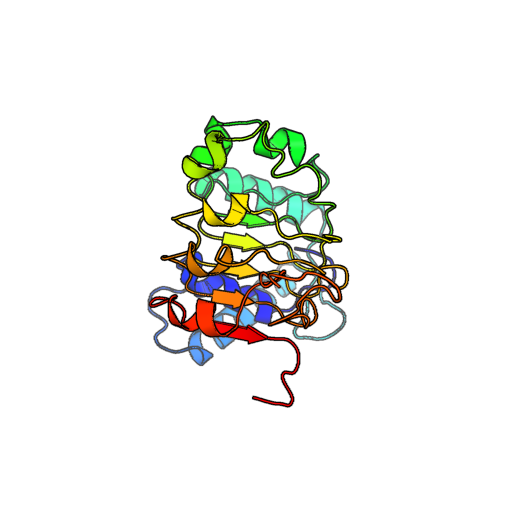9 189 SER A O 1
ATOM 1528 N N . GLU A 1 190 ? -10.978 5.657 32.865 1.00 54.59 190 GLU A N 1
ATOM 1529 C CA . GLU A 1 190 ? -12.229 5.143 33.462 1.00 54.59 190 GLU A CA 1
ATOM 1530 C C . GLU A 1 190 ? -13.377 4.923 32.445 1.00 54.59 190 GLU A C 1
ATOM 1532 O O . GLU A 1 190 ? -14.416 4.386 32.807 1.00 54.59 190 GLU A O 1
ATOM 1537 N N . ASN A 1 191 ? -13.180 5.264 31.161 1.00 60.72 191 ASN A N 1
ATOM 1538 C CA . ASN A 1 191 ? -14.122 5.035 30.052 1.00 60.72 191 ASN A CA 1
ATOM 1539 C C . ASN A 1 191 ? -13.437 4.443 28.801 1.00 60.72 191 ASN A C 1
ATOM 1541 O O . ASN A 1 191 ? -13.806 4.799 27.684 1.00 60.72 191 ASN A O 1
ATOM 1545 N N . ASN A 1 192 ? -12.416 3.601 29.002 1.00 59.75 192 ASN A N 1
ATOM 1546 C CA . ASN A 1 192 ? -11.406 3.133 28.039 1.00 59.75 192 ASN A CA 1
ATOM 1547 C C . ASN A 1 192 ? -11.835 3.094 26.548 1.00 59.75 192 ASN A C 1
ATOM 1549 O O . ASN A 1 192 ? -12.233 2.046 26.032 1.00 59.75 192 ASN A O 1
ATOM 1553 N N . PRO A 1 193 ? -11.758 4.219 25.805 1.00 65.19 193 PRO A N 1
ATOM 1554 C CA . PRO A 1 193 ? -12.039 4.201 24.387 1.00 65.19 193 PRO A CA 1
ATOM 1555 C C . PRO A 1 193 ? -10.832 3.591 23.683 1.00 65.19 193 PRO A C 1
ATOM 1557 O O . PRO A 1 193 ? -9.682 4.001 23.873 1.00 65.19 193 PRO A O 1
ATOM 1560 N N . ARG A 1 194 ? -11.104 2.598 22.841 1.00 74.25 194 ARG A N 1
ATOM 1561 C CA . ARG A 1 194 ? -10.106 1.943 22.004 1.00 74.25 194 ARG A CA 1
ATOM 1562 C C . ARG A 1 194 ? -9.238 2.981 21.288 1.00 74.25 194 ARG A C 1
ATOM 1564 O O . ARG A 1 194 ? -9.746 3.833 20.562 1.00 74.25 194 ARG A O 1
ATOM 1571 N N . SER A 1 195 ? -7.925 2.907 21.481 1.00 79.88 195 SER A N 1
ATOM 1572 C CA . SER A 1 195 ? -6.996 3.921 20.961 1.00 79.88 195 SER A CA 1
ATOM 1573 C C . SER A 1 195 ? -6.531 3.636 19.534 1.00 79.88 195 SER A C 1
ATOM 1575 O O . SER A 1 195 ? -6.069 4.541 18.841 1.00 79.88 195 SER A O 1
ATOM 1577 N N . ASN A 1 196 ? -6.680 2.389 19.086 1.00 88.50 196 ASN A N 1
ATOM 1578 C CA . ASN A 1 196 ? -6.244 1.915 17.777 1.00 88.50 196 ASN A CA 1
ATOM 1579 C C . ASN A 1 196 ? -7.352 1.214 16.998 1.00 88.50 196 ASN A C 1
ATOM 1581 O O . ASN A 1 196 ? -8.338 0.793 17.579 1.00 88.50 196 ASN A O 1
ATOM 1585 N N . ALA A 1 197 ? -7.177 1.032 15.694 1.00 88.75 197 ALA A N 1
ATOM 1586 C CA . ALA A 1 197 ? -8.122 0.334 14.833 1.00 88.75 197 ALA A CA 1
ATOM 1587 C C . ALA A 1 197 ? -8.290 -1.149 15.198 1.00 88.75 197 ALA A C 1
ATOM 1589 O O . ALA A 1 197 ? -7.450 -1.743 15.887 1.00 88.75 197 ALA A O 1
ATOM 1590 N N . SER A 1 198 ? -9.392 -1.742 14.733 1.00 87.50 198 SER A N 1
ATOM 1591 C CA . SER A 1 198 ? -9.746 -3.160 14.879 1.00 87.50 198 SER A CA 1
ATOM 1592 C C . SER A 1 198 ? -9.659 -3.992 13.636 1.00 87.50 198 SER A C 1
ATOM 1594 O O . SER A 1 198 ? -10.041 -3.563 12.556 1.00 87.50 198 SER A O 1
ATOM 1596 N N . LEU A 1 199 ? -9.301 -5.260 13.832 1.00 86.38 199 LEU A N 1
ATOM 1597 C CA . LEU A 1 199 ? -9.530 -6.282 12.824 1.00 86.38 199 LEU A CA 1
ATOM 1598 C C . LEU A 1 199 ? -11.029 -6.441 12.522 1.00 86.38 199 LEU A C 1
ATOM 1600 O O . LEU A 1 199 ? -11.392 -6.768 11.396 1.00 86.38 199 LEU A O 1
ATOM 1604 N N . VAL A 1 200 ? -11.916 -6.135 13.479 1.00 86.38 200 VAL A N 1
ATOM 1605 C CA . VAL A 1 200 ? -13.370 -6.111 13.247 1.00 86.38 200 VAL A CA 1
ATOM 1606 C C . VAL A 1 200 ? -13.758 -5.032 12.234 1.00 86.38 200 VAL A C 1
ATOM 1608 O O . VAL A 1 200 ? -14.651 -5.260 11.423 1.00 86.38 200 VAL A O 1
ATOM 1611 N N . GLU A 1 201 ? -13.058 -3.895 12.205 1.00 87.06 201 GLU A N 1
ATOM 1612 C CA . GLU A 1 201 ? -13.319 -2.817 11.241 1.00 87.06 201 GLU A CA 1
ATOM 1613 C C . GLU A 1 201 ? -13.052 -3.255 9.798 1.00 87.06 201 GLU A C 1
ATOM 1615 O O . GLU A 1 201 ? -13.712 -2.771 8.878 1.00 87.06 201 GLU A O 1
ATOM 1620 N N . LEU A 1 202 ? -12.130 -4.204 9.593 1.00 87.12 202 LEU A N 1
ATOM 1621 C CA . LEU A 1 202 ? -11.812 -4.736 8.268 1.00 87.12 202 LEU A CA 1
ATOM 1622 C C . LEU A 1 202 ? -12.955 -5.582 7.693 1.00 87.12 202 LEU A C 1
ATOM 1624 O O . LEU A 1 202 ? -13.087 -5.664 6.475 1.00 87.12 202 LEU A O 1
ATOM 1628 N N . LYS A 1 203 ? -13.833 -6.147 8.536 1.00 84.75 203 LYS A N 1
ATOM 1629 C CA . LYS A 1 203 ? -15.025 -6.885 8.071 1.00 84.75 203 LYS A CA 1
ATOM 1630 C C . LYS A 1 203 ? -16.009 -5.993 7.314 1.00 84.75 203 LYS A C 1
ATOM 1632 O O . LYS A 1 203 ? -16.766 -6.489 6.486 1.00 84.75 203 LYS A O 1
ATOM 1637 N N . ASN A 1 204 ? -15.983 -4.685 7.570 1.00 83.00 204 ASN A N 1
ATOM 1638 C CA . ASN A 1 204 ? -16.853 -3.721 6.899 1.00 83.00 204 ASN A CA 1
ATOM 1639 C C . ASN A 1 204 ? -16.339 -3.329 5.501 1.00 83.00 204 ASN A C 1
ATOM 1641 O O . ASN A 1 204 ? -17.040 -2.643 4.755 1.00 83.00 204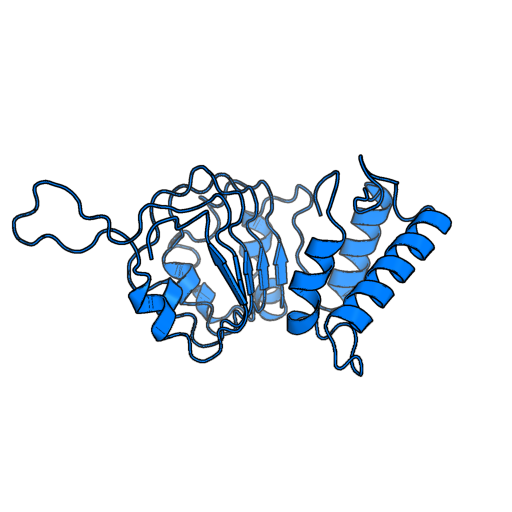 ASN A O 1
ATOM 1645 N N . LEU A 1 205 ? -15.138 -3.775 5.116 1.00 89.38 205 LEU A N 1
ATOM 1646 C CA . LEU A 1 205 ? -14.551 -3.520 3.804 1.00 89.38 205 LEU A CA 1
ATOM 1647 C C . LEU A 1 205 ? -15.025 -4.564 2.788 1.00 89.38 205 LEU A C 1
ATOM 1649 O O . LEU A 1 205 ? -14.297 -5.476 2.410 1.00 89.38 205 LEU A O 1
ATOM 1653 N N . SER A 1 206 ? -16.257 -4.407 2.306 1.00 89.62 206 SER A N 1
ATOM 1654 C CA . SER A 1 206 ? -16.913 -5.365 1.398 1.00 89.62 206 SER A CA 1
ATOM 1655 C C . SER A 1 206 ? -16.208 -5.583 0.052 1.00 89.62 206 SER A C 1
ATOM 1657 O O . SER A 1 206 ? -16.496 -6.559 -0.639 1.00 89.62 206 SER A O 1
ATOM 1659 N N . ARG A 1 207 ? -15.302 -4.680 -0.342 1.00 90.75 207 ARG A N 1
ATOM 1660 C CA . ARG A 1 207 ? -14.528 -4.766 -1.591 1.00 90.75 207 ARG A CA 1
ATOM 1661 C C . ARG A 1 207 ? -13.102 -5.281 -1.385 1.00 90.75 207 ARG A C 1
ATOM 1663 O O . ARG A 1 207 ? -12.407 -5.465 -2.381 1.00 90.75 207 ARG A O 1
ATOM 1670 N N . LEU A 1 208 ? -12.682 -5.531 -0.142 1.00 90.44 208 LEU A N 1
ATOM 1671 C CA . LEU A 1 208 ? -11.334 -5.992 0.175 1.00 90.44 208 LEU A CA 1
ATOM 1672 C C . LEU A 1 208 ? -11.141 -7.425 -0.331 1.00 90.44 208 LEU A C 1
ATOM 1674 O O . LEU A 1 208 ? -11.861 -8.341 0.056 1.00 90.44 208 LEU A O 1
ATOM 1678 N N . THR A 1 209 ? -10.159 -7.611 -1.208 1.00 87.50 209 THR A N 1
ATOM 1679 C CA . THR A 1 209 ? -9.823 -8.909 -1.819 1.00 87.50 209 THR A CA 1
ATOM 1680 C C . THR A 1 209 ? -8.434 -9.400 -1.437 1.00 87.50 209 THR A C 1
ATOM 1682 O O . THR A 1 209 ? -8.201 -10.606 -1.429 1.00 87.50 209 THR A O 1
ATOM 1685 N N . THR A 1 210 ? -7.538 -8.478 -1.079 1.00 87.50 210 THR A N 1
ATOM 1686 C CA . THR A 1 210 ? -6.178 -8.785 -0.638 1.00 87.50 210 THR A CA 1
ATOM 1687 C C . THR A 1 210 ? -5.917 -8.109 0.699 1.00 87.50 210 THR A C 1
ATOM 1689 O O . THR A 1 210 ? -6.090 -6.896 0.832 1.00 87.50 210 THR A O 1
ATOM 1692 N N . LEU A 1 211 ? -5.478 -8.895 1.680 1.00 89.12 211 LEU A N 1
ATOM 1693 C CA . LEU A 1 211 ? -5.074 -8.416 2.994 1.00 89.12 211 LEU A CA 1
ATOM 1694 C C . LEU A 1 211 ? -3.774 -9.107 3.400 1.00 89.12 211 LEU A C 1
ATOM 1696 O O . LEU A 1 211 ? -3.745 -10.326 3.553 1.00 89.12 211 LEU A O 1
ATOM 1700 N N . GLU A 1 212 ? -2.721 -8.325 3.616 1.00 86.25 212 GLU A N 1
ATOM 1701 C CA . GLU A 1 212 ? -1.468 -8.816 4.192 1.00 86.25 212 GLU A CA 1
ATOM 1702 C C . GLU A 1 212 ? -1.220 -8.136 5.536 1.00 86.25 212 GLU A C 1
ATOM 1704 O O . GLU A 1 212 ? -1.091 -6.915 5.617 1.00 86.25 212 GLU A O 1
ATOM 1709 N N . LEU A 1 213 ? -1.138 -8.929 6.601 1.00 83.19 213 LEU A N 1
ATOM 1710 C CA . LEU A 1 213 ? -0.833 -8.467 7.954 1.00 83.19 213 LEU A CA 1
ATOM 1711 C C . LEU A 1 213 ? 0.535 -9.007 8.383 1.00 83.19 213 LEU A C 1
ATOM 1713 O O . LEU A 1 213 ? 0.956 -10.081 7.955 1.00 83.19 213 LEU A O 1
ATOM 1717 N N . SER A 1 214 ? 1.238 -8.295 9.264 1.00 69.50 214 SER A N 1
ATOM 1718 C CA . SER A 1 214 ? 2.401 -8.858 9.962 1.00 69.50 214 SER A CA 1
ATOM 1719 C C . SER A 1 214 ? 1.977 -10.040 10.833 1.00 69.50 214 SER A C 1
ATOM 1721 O O . SER A 1 214 ? 1.078 -9.843 11.644 1.00 69.50 214 SER A O 1
ATOM 1723 N N . ASN A 1 215 ? 2.638 -11.201 10.689 1.00 51.03 215 ASN A N 1
ATOM 1724 C CA . ASN A 1 215 ? 2.486 -12.443 11.470 1.00 51.03 215 ASN A CA 1
ATOM 1725 C C . ASN A 1 215 ? 1.523 -12.345 12.669 1.00 51.03 215 ASN A C 1
ATOM 1727 O O . ASN A 1 215 ? 1.943 -12.260 13.826 1.00 51.03 215 ASN A O 1
ATOM 1731 N N . CYS A 1 216 ? 0.220 -12.412 12.395 1.00 46.53 216 CYS A N 1
ATOM 1732 C CA . CYS A 1 216 ? -0.788 -12.678 13.409 1.00 46.53 2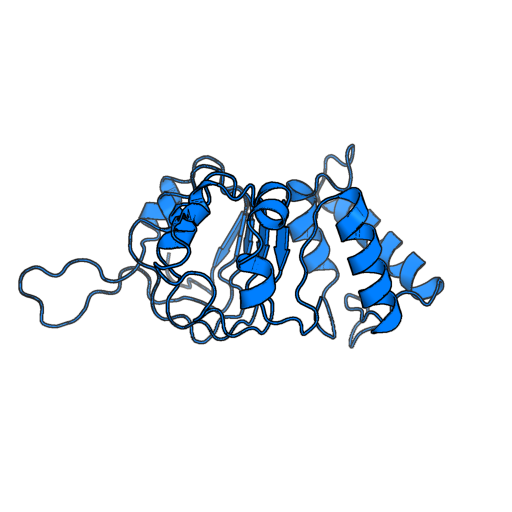16 CYS A CA 1
ATOM 1733 C C . CYS A 1 216 ? -0.692 -14.168 13.755 1.00 46.53 216 CYS A C 1
ATOM 1735 O O . CYS A 1 216 ? -1.493 -14.969 13.295 1.00 46.53 216 CYS A O 1
ATOM 1737 N N . HIS A 1 217 ? 0.297 -14.566 14.559 1.00 36.28 217 HIS A N 1
ATOM 1738 C CA . HIS A 1 217 ? 0.427 -15.948 15.050 1.00 36.28 217 HIS A CA 1
ATOM 1739 C C . HIS A 1 217 ? -0.707 -16.383 16.002 1.00 36.28 217 HIS A C 1
ATOM 1741 O O . HIS A 1 217 ? -0.617 -17.452 16.600 1.00 36.28 217 HIS A O 1
ATOM 1747 N N . LYS A 1 218 ? -1.755 -15.571 16.178 1.00 32.94 218 LYS A N 1
ATOM 1748 C CA . LYS A 1 218 ? -2.894 -15.843 17.060 1.00 32.94 218 LYS A CA 1
ATOM 1749 C C . LYS A 1 218 ? -4.161 -15.157 16.533 1.00 32.94 218 LYS A C 1
ATOM 1751 O O . LYS A 1 218 ? -4.584 -14.152 17.099 1.00 32.94 218 LYS A O 1
ATOM 1756 N N . LEU A 1 219 ? -4.714 -15.659 15.430 1.00 36.81 219 LEU A N 1
ATOM 1757 C CA . LEU A 1 219 ? -6.126 -15.455 15.086 1.00 36.81 219 LEU A CA 1
ATOM 1758 C C . LEU A 1 219 ? -6.893 -16.744 15.357 1.00 36.81 219 LEU A C 1
ATOM 1760 O O . LEU A 1 219 ? -6.331 -17.813 15.027 1.00 36.81 219 LEU A O 1
#